Protein AF-A0A382IDK0-F1 (afdb_monomer)

Foldseek 3Di:
DDDPDDDDDDDDDPPPDPPPPPPPDPPPPDPDPPVVQQVAFQPAADDFDFDPFPAWDLWWWWAQLPPSQWTWFQDPVHNFFIKIAGNCCLRVSVHGNNSRQRRTKTWHFPCNPPPPPDDGPLKTWIGRNVQNQKTKDFPDQAAAPPGKGITIARAHDPCNVVDPWRKTFIWHWPDTLSWTWTWRQWMWTQDPVVRDIDTRPRHHSQWTWADDNTGITIDSDPVRTGITHTTGCCSSDVPDQDCCHPPHPNNDDPDQDPPDDDDPDDDDPCRDCVVDCVVVVPPDPVCNVVPDPDPVNVVVD

Mean predicted aligned error: 14.27 Å

Organism: NCBI:txid408172

Nearest PDB structures (foldseek):
  2bjr-assembly2_B  TM=2.443E-01  e=1.887E+00  Ascaris suum
  4pjo-assembly4_s  TM=2.619E-01  e=7.807E+00  Homo sapiens

Structure (mmCIF, N/CA/C/O backbone):
data_AF-A0A382IDK0-F1
#
_entry.id   AF-A0A382IDK0-F1
#
loop_
_atom_site.group_PDB
_atom_site.id
_atom_site.type_symbol
_atom_site.label_atom_id
_atom_site.label_alt_id
_atom_site.label_comp_id
_atom_site.label_asym_id
_atom_site.label_entity_id
_atom_site.label_seq_id
_atom_site.pdbx_PDB_ins_code
_atom_site.Cartn_x
_atom_site.Cartn_y
_atom_site.Cartn_z
_atom_site.occupancy
_atom_site.B_iso_or_equiv
_atom_site.auth_seq_id
_atom_site.auth_comp_id
_atom_site.auth_asym_id
_atom_site.auth_atom_id
_atom_site.pdbx_PDB_model_num
ATOM 1 N N . MET A 1 1 ? 7.265 17.716 -101.015 1.00 49.03 1 MET A N 1
ATOM 2 C CA . MET A 1 1 ? 8.345 16.718 -100.839 1.00 49.03 1 MET A CA 1
ATOM 3 C C . MET A 1 1 ? 9.405 17.364 -99.958 1.00 49.03 1 MET A C 1
ATOM 5 O O . MET A 1 1 ? 9.851 18.436 -100.333 1.00 49.03 1 MET A O 1
ATOM 9 N N . ARG A 1 2 ? 9.757 16.720 -98.832 1.00 44.16 2 ARG A N 1
ATOM 10 C CA . ARG A 1 2 ? 10.745 17.126 -97.804 1.00 44.16 2 ARG A CA 1
ATOM 11 C C . ARG A 1 2 ? 10.410 18.355 -96.947 1.00 44.16 2 ARG A C 1
ATOM 13 O O . ARG A 1 2 ? 10.851 19.437 -97.265 1.00 44.16 2 ARG A O 1
ATOM 20 N N . GLU A 1 3 ? 9.720 18.125 -95.833 1.00 41.22 3 GLU A N 1
ATOM 21 C CA . GLU A 1 3 ? 9.864 18.865 -94.558 1.00 41.22 3 GLU A CA 1
ATOM 22 C C . GLU A 1 3 ? 9.400 17.900 -93.443 1.00 41.22 3 GLU A C 1
ATOM 24 O O . GLU A 1 3 ? 8.395 18.083 -92.764 1.00 41.22 3 GLU A O 1
ATOM 29 N N . LEU A 1 4 ? 10.078 16.753 -93.367 1.00 47.75 4 LEU A N 1
ATOM 30 C CA . LEU A 1 4 ? 9.948 15.755 -92.309 1.00 47.75 4 LEU A CA 1
ATOM 31 C C . LEU A 1 4 ? 11.376 15.537 -91.812 1.00 47.75 4 LEU A C 1
ATOM 33 O O . LEU A 1 4 ? 12.266 15.327 -92.638 1.00 47.75 4 LEU A O 1
ATOM 37 N N . VAL A 1 5 ? 11.562 15.562 -90.491 1.00 49.97 5 VAL A N 1
ATOM 38 C CA . VAL A 1 5 ? 12.835 15.440 -89.752 1.00 49.97 5 VAL A CA 1
ATOM 39 C C . VAL A 1 5 ? 13.568 16.770 -89.523 1.00 49.97 5 VAL A C 1
ATOM 41 O O . VAL A 1 5 ? 14.467 17.125 -90.277 1.00 49.97 5 VAL A O 1
ATOM 44 N N . ARG A 1 6 ? 13.226 17.453 -88.418 1.00 43.38 6 ARG A N 1
ATOM 45 C CA . ARG A 1 6 ? 14.157 18.061 -87.434 1.00 43.38 6 ARG A CA 1
ATOM 46 C C . ARG A 1 6 ? 13.402 18.975 -86.461 1.00 43.38 6 ARG A C 1
ATOM 48 O O . ARG A 1 6 ? 13.363 20.180 -86.646 1.00 43.38 6 ARG A O 1
ATOM 55 N N . LEU A 1 7 ? 12.840 18.392 -85.404 1.00 36.19 7 LEU A N 1
ATOM 56 C CA . LEU A 1 7 ? 12.779 19.054 -84.091 1.00 36.19 7 LEU A CA 1
ATOM 57 C C . LEU A 1 7 ? 12.586 18.022 -82.963 1.00 36.19 7 LEU A C 1
ATOM 59 O O . LEU A 1 7 ? 11.816 18.205 -82.031 1.00 36.19 7 LEU A O 1
ATOM 63 N N . PHE A 1 8 ? 13.293 16.896 -83.073 1.00 45.16 8 PHE A N 1
ATOM 64 C CA . PHE A 1 8 ? 13.778 16.189 -81.891 1.00 45.16 8 PHE A CA 1
ATOM 65 C C . PHE A 1 8 ? 15.046 16.934 -81.457 1.00 45.16 8 PHE A C 1
ATOM 67 O O . PHE A 1 8 ? 15.839 17.283 -82.329 1.00 45.16 8 PHE A O 1
ATOM 74 N N . PHE A 1 9 ? 15.232 17.135 -80.152 1.00 43.62 9 PHE A N 1
ATOM 75 C CA . PHE A 1 9 ? 16.301 17.911 -79.499 1.00 43.62 9 PHE A CA 1
ATOM 76 C C . PHE A 1 9 ? 16.059 19.419 -79.397 1.00 43.62 9 PHE A C 1
ATOM 78 O O . PHE A 1 9 ? 16.594 20.187 -80.185 1.00 43.62 9 PHE A O 1
ATOM 85 N N . LEU A 1 10 ? 15.303 19.829 -78.373 1.00 37.91 10 LEU A N 1
ATOM 86 C CA . LEU A 1 10 ? 15.585 21.010 -77.534 1.00 37.91 10 LEU A CA 1
ATOM 87 C C . LEU A 1 10 ? 14.577 21.062 -76.374 1.00 37.91 10 LEU A C 1
ATOM 89 O O . LEU A 1 10 ? 13.713 21.924 -76.297 1.00 37.91 10 LEU A O 1
ATOM 93 N N . LEU A 1 11 ? 14.674 20.075 -75.486 1.00 39.91 11 LEU A N 1
ATOM 94 C CA . LEU A 1 11 ? 14.181 20.170 -74.111 1.00 39.91 11 LEU A CA 1
ATOM 95 C C . LEU A 1 11 ? 15.024 19.254 -73.205 1.00 39.91 11 LEU A C 1
ATOM 97 O O . LEU A 1 11 ? 14.560 18.215 -72.745 1.00 39.91 11 LEU A O 1
ATOM 101 N N . PRO A 1 12 ? 16.300 19.594 -72.967 1.00 46.47 12 PRO A N 1
ATOM 102 C CA . PRO A 1 12 ? 16.918 19.278 -71.692 1.00 46.47 12 PRO A CA 1
ATOM 103 C C . PRO A 1 12 ? 17.330 20.575 -70.983 1.00 46.47 12 PRO A C 1
ATOM 105 O O . PRO A 1 12 ? 17.642 21.567 -71.633 1.00 46.47 12 PRO A O 1
ATOM 108 N N . ALA A 1 13 ? 17.378 20.531 -69.652 1.00 44.53 13 ALA A N 1
ATOM 109 C CA . ALA A 1 13 ? 17.860 21.590 -68.752 1.00 44.53 13 ALA A CA 1
ATOM 110 C C . ALA A 1 13 ? 16.842 22.617 -68.216 1.00 44.53 13 ALA A C 1
ATOM 112 O O . ALA A 1 13 ? 17.181 23.777 -68.007 1.00 44.53 13 ALA A O 1
ATOM 113 N N . LEU A 1 14 ? 15.633 22.174 -67.858 1.00 37.78 14 LEU A N 1
ATOM 114 C CA . LEU A 1 14 ? 14.927 22.784 -66.719 1.00 37.78 14 LEU A CA 1
ATOM 115 C C . LEU A 1 14 ? 14.207 21.738 -65.854 1.00 37.78 14 LEU A C 1
ATOM 117 O O . LEU A 1 14 ? 13.104 21.953 -65.371 1.00 37.78 14 LEU A O 1
ATOM 121 N N . ALA A 1 15 ? 14.855 20.592 -65.641 1.00 40.78 15 ALA A N 1
ATOM 122 C CA . ALA A 1 15 ? 14.650 19.821 -64.421 1.00 40.78 15 ALA A CA 1
ATOM 123 C C . ALA A 1 15 ? 15.629 20.398 -63.395 1.00 40.78 15 ALA A C 1
ATOM 125 O O . ALA A 1 15 ? 16.729 19.886 -63.196 1.00 40.78 15 ALA A O 1
ATOM 126 N N . ILE A 1 16 ? 15.271 21.562 -62.849 1.00 44.22 16 ILE A N 1
ATOM 127 C CA . ILE A 1 16 ? 15.910 22.074 -61.642 1.00 44.22 16 ILE A CA 1
ATOM 128 C C . ILE A 1 16 ? 15.744 20.974 -60.599 1.00 44.22 16 ILE A C 1
ATOM 130 O O . ILE A 1 16 ? 14.623 20.549 -60.326 1.00 44.22 16 ILE A O 1
ATOM 134 N N . LEU A 1 17 ? 16.882 20.499 -60.092 1.00 41.41 17 LEU A N 1
ATOM 135 C CA . LEU A 1 17 ? 17.011 19.733 -58.863 1.00 41.41 17 LEU A CA 1
ATOM 136 C C . LEU A 1 17 ? 16.059 20.317 -57.811 1.00 41.41 17 LEU A C 1
ATOM 138 O O . LEU A 1 17 ? 16.385 21.293 -57.141 1.00 41.41 17 LEU A O 1
ATOM 142 N N . VAL A 1 18 ? 14.898 19.699 -57.639 1.00 41.66 18 VAL A N 1
ATOM 143 C CA . VAL A 1 18 ? 14.358 19.540 -56.300 1.00 41.66 18 VAL A CA 1
ATOM 144 C C . VAL A 1 18 ? 15.076 18.297 -55.806 1.00 41.66 18 VAL A C 1
ATOM 146 O O . VAL A 1 18 ? 14.795 17.213 -56.323 1.00 41.66 18 VAL A O 1
ATOM 149 N N . PRO A 1 19 ? 16.056 18.397 -54.893 1.00 45.84 19 PRO A N 1
ATOM 150 C CA . PRO A 1 19 ? 16.373 17.224 -54.118 1.00 45.84 19 PRO A CA 1
ATOM 151 C C . PRO A 1 19 ? 15.078 16.917 -53.370 1.00 45.84 19 PRO A C 1
ATOM 153 O O . PRO A 1 19 ? 14.733 17.590 -52.402 1.00 45.84 19 PRO A O 1
ATOM 156 N N . THR A 1 20 ? 14.333 15.912 -53.826 1.00 47.66 20 THR A N 1
ATOM 157 C CA . THR A 1 20 ? 13.566 15.084 -52.904 1.00 47.66 20 THR A CA 1
ATOM 158 C C . THR A 1 20 ? 14.622 14.392 -52.056 1.00 47.66 20 THR A C 1
ATOM 160 O O . THR A 1 20 ? 14.984 13.239 -52.276 1.00 47.66 20 THR A O 1
ATOM 163 N N . ALA A 1 21 ? 15.218 15.158 -51.141 1.00 47.09 21 ALA A N 1
ATOM 164 C CA . ALA A 1 21 ? 15.690 14.592 -49.912 1.00 47.09 21 ALA A CA 1
ATOM 165 C C . ALA A 1 21 ? 14.412 14.045 -49.293 1.00 47.09 21 ALA A C 1
ATOM 167 O O . ALA A 1 21 ? 13.657 14.766 -48.641 1.00 47.09 21 ALA A O 1
ATOM 168 N N . ASP A 1 22 ? 14.134 12.780 -49.594 1.00 43.34 22 ASP A N 1
ATOM 169 C CA . ASP A 1 22 ? 13.538 11.920 -48.606 1.00 43.34 22 ASP A CA 1
ATOM 170 C C . ASP A 1 22 ? 14.405 12.138 -47.366 1.00 43.34 22 ASP A C 1
ATOM 172 O O . ASP A 1 22 ? 15.517 11.617 -47.242 1.00 43.34 22 ASP A O 1
ATOM 176 N N . LEU A 1 23 ? 13.933 13.028 -46.494 1.00 43.78 23 LEU A N 1
ATOM 177 C CA . LEU A 1 23 ? 14.264 13.044 -45.085 1.00 43.78 23 LEU A CA 1
ATOM 178 C C . LEU A 1 23 ? 13.747 11.702 -44.561 1.00 43.78 23 LEU A C 1
ATOM 180 O O . LEU A 1 23 ? 12.713 11.630 -43.905 1.00 43.78 23 LEU A O 1
ATOM 184 N N . PHE A 1 24 ? 14.420 10.614 -44.949 1.00 47.41 24 PHE A N 1
ATOM 185 C CA . PHE A 1 24 ? 14.327 9.344 -44.268 1.00 47.41 24 PHE A CA 1
ATOM 186 C C . PHE A 1 24 ? 14.671 9.678 -42.832 1.00 47.41 24 PHE A C 1
ATOM 188 O O . PHE A 1 24 ? 15.763 10.182 -42.552 1.00 47.41 24 PHE A O 1
ATOM 195 N N . GLY A 1 25 ? 13.646 9.537 -41.992 1.00 51.72 25 GLY A N 1
ATOM 196 C CA . GLY A 1 25 ? 13.665 9.935 -40.606 1.00 51.72 25 GLY A CA 1
ATOM 197 C C . GLY A 1 25 ? 14.977 9.515 -39.980 1.00 51.72 25 GLY A C 1
ATOM 198 O O . GLY A 1 25 ? 15.387 8.360 -40.083 1.00 51.72 25 GLY A O 1
ATOM 199 N N . SER A 1 26 ? 15.641 10.459 -39.318 1.00 46.28 26 SER A N 1
ATOM 200 C CA . SER A 1 26 ? 16.431 10.048 -38.174 1.00 46.28 26 SER A CA 1
ATOM 201 C C . SER A 1 26 ? 15.482 9.207 -37.327 1.00 46.28 26 SER A C 1
ATOM 203 O O . SER A 1 26 ? 14.471 9.745 -36.868 1.00 46.28 26 SER A O 1
ATOM 205 N N . ASP A 1 27 ? 15.746 7.910 -37.182 1.00 49.81 27 ASP A N 1
ATOM 206 C CA . ASP A 1 27 ? 1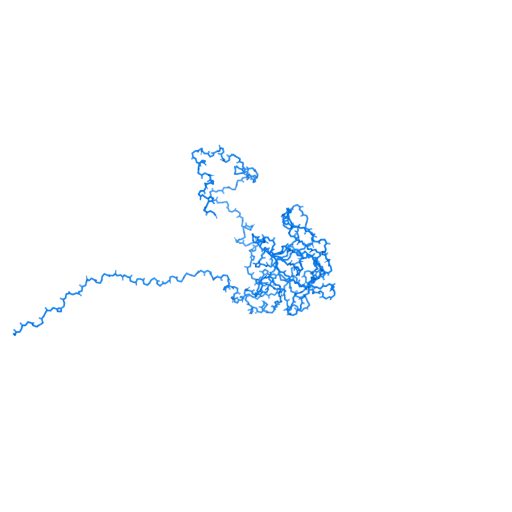5.149 7.153 -36.092 1.00 49.81 27 ASP A CA 1
ATOM 207 C C . ASP A 1 27 ? 15.557 7.911 -34.832 1.00 49.81 27 ASP A C 1
ATOM 209 O O . ASP A 1 27 ? 16.712 7.883 -34.400 1.00 49.81 27 ASP A O 1
ATOM 213 N N . VAL A 1 28 ? 14.639 8.729 -34.323 1.00 54.56 28 VAL A N 1
ATOM 214 C CA . VAL A 1 28 ? 14.824 9.406 -33.055 1.00 54.56 28 VAL A CA 1
ATOM 215 C C . VAL A 1 28 ? 14.679 8.288 -32.041 1.00 54.56 28 VAL A C 1
ATOM 217 O O . VAL A 1 28 ? 13.566 7.904 -31.687 1.00 54.56 28 VAL A O 1
ATOM 220 N N . TYR A 1 29 ? 15.810 7.717 -31.631 1.00 59.62 29 TYR A N 1
ATOM 221 C CA . TYR A 1 29 ? 15.892 6.780 -30.517 1.00 59.62 29 TYR A CA 1
ATOM 222 C C . TYR A 1 29 ? 15.611 7.550 -29.221 1.00 59.62 29 TYR A C 1
ATOM 224 O O . TYR A 1 29 ? 16.513 7.869 -28.451 1.00 59.62 29 TYR A O 1
ATOM 232 N N . GLY A 1 30 ? 14.349 7.930 -29.032 1.00 66.62 30 GLY A N 1
ATOM 233 C CA . GLY A 1 30 ? 13.831 8.405 -27.762 1.00 66.62 30 GLY A CA 1
ATOM 234 C C . GLY A 1 30 ? 13.523 7.220 -26.844 1.00 66.62 30 GLY A C 1
ATOM 235 O O . GLY A 1 30 ? 13.327 6.100 -27.329 1.00 66.62 30 GLY A O 1
ATOM 236 N N . PRO A 1 31 ? 13.466 7.440 -25.522 1.00 76.06 31 PRO A N 1
ATOM 237 C CA . PRO A 1 31 ? 12.946 6.430 -24.614 1.00 76.06 31 PRO A CA 1
ATOM 238 C C . PRO A 1 31 ? 11.535 6.024 -25.055 1.00 76.06 31 PRO A C 1
ATOM 240 O O . PRO A 1 31 ? 10.750 6.858 -25.517 1.00 76.06 31 PRO A O 1
ATOM 243 N N . ARG A 1 32 ? 11.213 4.732 -24.933 1.00 83.88 32 ARG A N 1
ATOM 244 C CA . ARG A 1 32 ? 9.857 4.245 -25.209 1.00 83.88 32 ARG A CA 1
ATOM 245 C C . ARG A 1 32 ? 8.856 5.010 -24.327 1.00 83.88 32 ARG A C 1
ATOM 247 O O . ARG A 1 32 ? 9.183 5.314 -23.179 1.00 83.88 32 ARG A O 1
ATOM 254 N N . PRO A 1 33 ? 7.639 5.305 -24.812 1.00 88.75 33 PRO A N 1
ATOM 255 C CA . PRO A 1 33 ? 6.570 5.807 -23.958 1.00 88.75 33 PRO A CA 1
ATOM 256 C C . PRO A 1 33 ? 6.385 4.920 -22.722 1.00 88.75 33 PRO A C 1
ATOM 258 O O . PRO A 1 33 ? 6.470 3.698 -22.831 1.00 88.75 33 PRO A O 1
ATOM 261 N N . PHE A 1 34 ? 6.080 5.520 -21.568 1.00 87.44 34 PHE A N 1
ATOM 262 C CA . PHE A 1 34 ? 6.003 4.794 -20.296 1.00 87.44 34 PHE A CA 1
ATOM 263 C C . PHE A 1 34 ? 5.082 3.567 -20.357 1.00 87.44 34 PHE A C 1
ATOM 265 O O . PHE A 1 34 ? 5.476 2.495 -19.920 1.00 87.44 34 PHE A O 1
ATOM 272 N N . TYR A 1 35 ? 3.915 3.668 -21.001 1.00 87.94 35 TYR A N 1
ATOM 273 C CA . TYR A 1 35 ? 3.009 2.522 -21.156 1.00 87.94 35 TYR A CA 1
ATOM 274 C C . TYR A 1 35 ? 3.646 1.338 -21.912 1.00 87.94 35 TYR A C 1
ATOM 276 O O . TYR A 1 35 ? 3.409 0.194 -21.546 1.00 87.94 35 TYR A O 1
ATOM 284 N N . GLN A 1 36 ? 4.509 1.593 -22.905 1.00 90.56 36 GLN A N 1
ATOM 285 C CA . GLN A 1 36 ? 5.250 0.541 -23.618 1.00 90.56 36 GLN A CA 1
ATOM 286 C C . GLN A 1 36 ? 6.390 -0.032 -22.768 1.00 90.56 36 GLN A C 1
ATOM 288 O O . GLN A 1 36 ? 6.767 -1.193 -22.925 1.00 90.56 36 GLN A O 1
ATOM 293 N N . ILE A 1 37 ? 6.963 0.777 -21.870 1.00 89.75 37 ILE A N 1
ATOM 294 C CA . ILE A 1 37 ? 7.933 0.293 -20.879 1.00 89.75 37 ILE A CA 1
ATOM 295 C C . ILE A 1 37 ? 7.237 -0.680 -19.922 1.00 89.75 37 ILE A C 1
ATOM 297 O O . ILE A 1 37 ? 7.768 -1.757 -19.681 1.00 89.75 37 ILE A O 1
ATOM 301 N N . LEU A 1 38 ? 6.022 -0.365 -19.458 1.00 91.31 38 LEU A N 1
ATOM 302 C CA . LEU A 1 38 ? 5.241 -1.253 -18.586 1.00 91.31 38 LEU A CA 1
ATOM 303 C C . LEU A 1 38 ? 4.901 -2.607 -19.230 1.00 91.31 38 LEU A C 1
ATOM 305 O O . LEU A 1 38 ? 4.700 -3.588 -18.516 1.00 91.31 38 LEU A O 1
ATOM 309 N N . GLU A 1 39 ? 4.827 -2.667 -20.556 1.00 92.69 39 GLU A N 1
ATOM 310 C CA . GLU A 1 39 ? 4.602 -3.900 -21.323 1.00 92.69 39 GLU A CA 1
ATOM 311 C C . GLU A 1 39 ? 5.896 -4.667 -21.628 1.00 92.69 39 GLU A C 1
ATOM 313 O O . GLU A 1 39 ? 5.835 -5.785 -22.128 1.00 92.69 39 GLU A O 1
ATOM 318 N N . SER A 1 40 ? 7.065 -4.086 -21.348 1.00 91.75 40 SER A N 1
ATOM 319 C CA . SER A 1 40 ? 8.349 -4.741 -21.597 1.00 91.75 40 SER A CA 1
ATOM 320 C C . SER A 1 40 ? 8.647 -5.786 -20.517 1.00 91.75 40 SER A C 1
ATOM 322 O O . SER A 1 40 ? 8.336 -5.576 -19.341 1.00 91.75 40 SER A O 1
ATOM 324 N N . ASP A 1 41 ? 9.263 -6.893 -20.924 1.00 92.94 41 ASP A N 1
ATOM 325 C CA . ASP A 1 41 ? 9.662 -7.984 -20.031 1.00 92.94 41 ASP A CA 1
ATOM 326 C C . ASP A 1 41 ? 10.639 -7.494 -18.953 1.00 92.94 41 ASP A C 1
ATOM 328 O O . ASP A 1 41 ? 11.507 -6.655 -19.223 1.00 92.94 41 ASP A O 1
ATOM 332 N N . LEU A 1 42 ? 10.514 -8.038 -17.740 1.00 90.38 42 LEU A N 1
ATOM 333 C CA . LEU A 1 42 ? 11.522 -7.859 -16.700 1.00 90.38 42 LEU A CA 1
ATOM 334 C C . LEU A 1 42 ? 12.831 -8.517 -17.133 1.00 90.38 42 LEU A C 1
ATOM 336 O O . LEU A 1 42 ? 12.855 -9.656 -17.596 1.00 90.38 42 LEU A O 1
ATOM 340 N N . THR A 1 43 ? 13.931 -7.794 -16.961 1.00 82.06 43 THR A N 1
ATOM 341 C CA . THR A 1 43 ? 15.270 -8.294 -17.293 1.00 82.06 43 THR A CA 1
ATOM 342 C C . THR A 1 43 ? 15.990 -8.896 -16.095 1.00 82.06 43 THR A C 1
ATOM 344 O O . THR A 1 43 ? 16.901 -9.700 -16.280 1.00 82.06 43 THR A O 1
ATOM 347 N N . GLU A 1 44 ? 15.578 -8.519 -14.886 1.00 79.81 44 GLU A N 1
ATOM 348 C CA . GLU A 1 44 ? 16.193 -8.939 -13.632 1.00 79.81 44 GLU A CA 1
ATOM 349 C C . GLU A 1 44 ? 15.400 -10.059 -12.958 1.00 79.81 44 GLU A C 1
ATOM 351 O O . GLU A 1 44 ? 14.178 -10.173 -13.088 1.00 79.81 44 GLU A O 1
ATOM 356 N N . ILE A 1 45 ? 16.129 -10.894 -12.219 1.00 81.19 45 ILE A N 1
ATOM 357 C CA . ILE A 1 45 ? 15.563 -11.938 -11.370 1.00 81.19 45 ILE A CA 1
ATOM 358 C C . ILE A 1 45 ? 15.568 -11.416 -9.941 1.00 81.19 45 ILE A C 1
ATOM 360 O O . ILE A 1 45 ? 16.626 -11.165 -9.368 1.00 81.19 45 ILE A O 1
ATOM 364 N N . TRP A 1 46 ? 14.385 -11.318 -9.34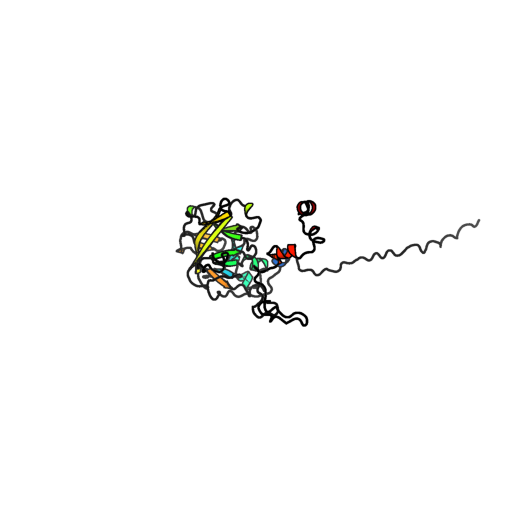9 1.00 90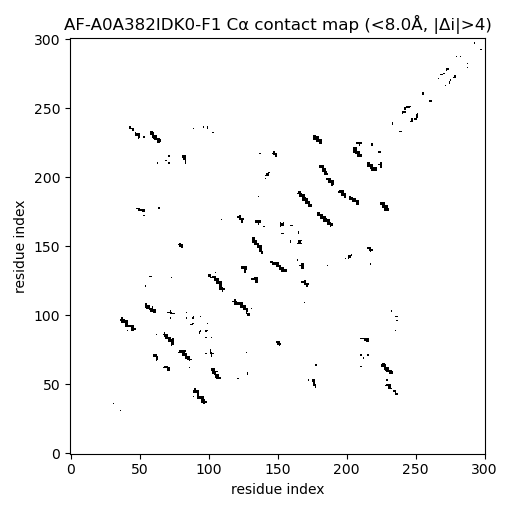.50 46 TRP A N 1
ATOM 365 C CA . TRP A 1 46 ? 14.216 -10.873 -7.974 1.00 90.50 46 TRP A CA 1
ATOM 366 C C . TRP A 1 46 ? 13.962 -12.052 -7.030 1.00 90.50 46 TRP A C 1
ATOM 368 O O . TRP A 1 46 ? 13.299 -13.025 -7.386 1.00 90.50 46 TRP A O 1
ATOM 378 N N . SER A 1 47 ? 14.468 -11.969 -5.801 1.00 91.00 47 SER A N 1
ATOM 379 C CA . SER A 1 47 ? 14.146 -12.918 -4.733 1.00 91.00 47 SER A CA 1
ATOM 380 C C . SER A 1 47 ? 13.546 -12.150 -3.559 1.00 91.00 47 SER A C 1
ATOM 382 O O . SER A 1 47 ? 14.238 -11.292 -3.010 1.00 91.00 47 SER A O 1
ATOM 384 N N . PRO A 1 48 ? 12.316 -12.464 -3.113 1.00 92.62 48 PRO A N 1
ATOM 385 C CA . PRO A 1 48 ? 11.698 -11.763 -2.002 1.00 92.62 48 PRO A CA 1
ATOM 386 C C . PRO A 1 48 ? 12.533 -11.951 -0.736 1.00 92.62 48 PRO A C 1
ATOM 388 O O . PRO A 1 48 ? 12.771 -13.077 -0.293 1.00 92.62 48 PRO A O 1
ATOM 391 N N . ALA A 1 49 ? 12.961 -10.842 -0.144 1.00 94.94 49 ALA A N 1
ATOM 392 C CA . ALA A 1 49 ? 13.626 -10.812 1.149 1.00 94.94 49 ALA A CA 1
ATOM 393 C C . ALA A 1 49 ? 12.942 -9.765 2.034 1.00 94.94 49 ALA A C 1
ATOM 395 O O . ALA A 1 49 ? 12.644 -8.672 1.550 1.00 94.94 49 ALA A O 1
ATOM 396 N N . PRO A 1 50 ? 12.666 -10.060 3.315 1.00 96.75 50 PRO A N 1
ATOM 397 C CA . PRO A 1 50 ? 12.017 -9.099 4.191 1.00 96.75 50 PRO A CA 1
ATOM 398 C C . PRO A 1 50 ? 12.930 -7.900 4.452 1.00 96.75 50 PRO A C 1
ATOM 400 O O . PRO A 1 50 ? 14.136 -8.058 4.662 1.00 96.75 50 PRO A O 1
ATOM 403 N N . VAL A 1 51 ? 12.343 -6.708 4.535 1.00 95.69 51 VAL A N 1
ATOM 404 C CA . VAL A 1 51 ? 13.062 -5.524 5.021 1.00 95.69 51 VAL A CA 1
ATOM 405 C C . VAL A 1 51 ? 13.550 -5.735 6.461 1.00 95.69 51 VAL A C 1
ATOM 407 O O . VAL A 1 51 ? 12.979 -6.502 7.235 1.00 95.69 51 VAL A O 1
ATOM 410 N N . SER A 1 52 ? 14.593 -5.010 6.866 1.00 93.00 52 SER A N 1
ATOM 411 C CA . SER A 1 52 ? 15.208 -5.175 8.195 1.00 93.00 52 SER A CA 1
ATOM 412 C C . SER A 1 52 ? 14.285 -4.833 9.371 1.00 93.00 52 SER A C 1
ATOM 414 O O . SER A 1 52 ? 14.429 -5.389 10.459 1.00 93.00 52 SER A O 1
ATOM 416 N N . ALA A 1 53 ? 13.350 -3.907 9.159 1.00 93.19 53 ALA A N 1
ATOM 417 C CA . ALA A 1 53 ? 12.377 -3.456 10.145 1.00 93.19 53 ALA A CA 1
ATOM 418 C C . ALA A 1 53 ? 11.157 -2.829 9.458 1.00 93.19 53 ALA A C 1
ATOM 420 O O . ALA A 1 53 ? 11.278 -2.275 8.357 1.00 93.19 53 ALA A O 1
ATOM 421 N N . ILE A 1 54 ? 10.013 -2.883 10.144 1.00 93.56 54 ILE A N 1
ATOM 422 C CA . ILE A 1 54 ? 8.793 -2.156 9.782 1.00 93.56 54 ILE A CA 1
ATOM 423 C C . ILE A 1 54 ? 9.016 -0.681 10.128 1.00 93.56 54 ILE A C 1
ATOM 425 O O . ILE A 1 54 ? 9.166 -0.336 11.298 1.00 93.56 54 ILE A O 1
ATOM 429 N N . GLN A 1 55 ? 9.102 0.156 9.101 1.00 92.31 55 GLN A N 1
ATOM 430 C CA . GLN A 1 55 ? 9.335 1.598 9.183 1.00 92.31 55 GLN A CA 1
ATOM 431 C C . GLN A 1 55 ? 8.943 2.233 7.842 1.00 92.31 55 GLN A C 1
ATOM 433 O O . GLN A 1 55 ? 8.453 1.532 6.957 1.00 92.31 55 GLN A O 1
ATOM 438 N N . ASN A 1 56 ? 9.220 3.525 7.667 1.00 91.62 56 ASN A N 1
ATOM 439 C CA . ASN A 1 56 ? 9.044 4.208 6.387 1.00 91.62 56 ASN A CA 1
ATOM 440 C C . ASN A 1 56 ? 9.833 3.519 5.264 1.00 91.62 56 ASN A C 1
ATOM 442 O O . ASN A 1 56 ? 11.037 3.272 5.406 1.00 91.62 56 ASN A O 1
ATOM 446 N N . ARG A 1 57 ? 9.158 3.210 4.153 1.00 92.62 57 ARG A N 1
ATOM 447 C CA . ARG A 1 57 ? 9.724 2.555 2.967 1.00 92.62 57 ARG A CA 1
ATOM 448 C C . ARG A 1 57 ? 9.110 3.120 1.692 1.00 92.62 57 ARG A C 1
ATOM 450 O O . ARG A 1 57 ? 7.897 3.276 1.609 1.00 92.62 57 ARG A O 1
ATOM 457 N N . GLU A 1 58 ? 9.947 3.352 0.689 1.00 89.19 58 GLU A N 1
ATOM 458 C CA . GLU A 1 58 ? 9.521 3.834 -0.632 1.00 89.19 58 GLU A CA 1
ATOM 459 C C . GLU A 1 58 ? 9.199 2.692 -1.607 1.00 89.19 58 GLU A C 1
ATOM 461 O O . GLU A 1 58 ? 8.364 2.852 -2.494 1.00 89.19 58 GLU A O 1
ATOM 466 N N . HIS A 1 59 ? 9.840 1.534 -1.439 1.00 92.56 59 HIS A N 1
ATOM 467 C CA . HIS A 1 59 ? 9.727 0.410 -2.364 1.00 92.56 59 HIS A CA 1
ATOM 468 C C . HIS A 1 59 ? 9.591 -0.898 -1.582 1.00 92.56 59 HIS A C 1
ATOM 470 O O . HIS A 1 59 ? 10.586 -1.486 -1.153 1.00 92.56 59 HIS A O 1
ATOM 476 N N . VAL A 1 60 ? 8.353 -1.345 -1.362 1.00 95.75 60 VAL A N 1
ATOM 477 C CA . VAL A 1 60 ? 8.068 -2.653 -0.754 1.00 95.75 60 VAL A CA 1
ATOM 478 C C . VAL A 1 60 ? 6.947 -3.387 -1.473 1.00 95.75 60 VAL A C 1
ATOM 480 O O . VAL A 1 60 ? 6.012 -2.771 -1.981 1.00 95.75 60 VAL A O 1
ATOM 483 N N . LEU A 1 61 ? 7.023 -4.716 -1.464 1.00 97.31 61 LEU A N 1
ATOM 484 C CA . LEU A 1 61 ? 5.919 -5.602 -1.826 1.00 97.31 61 LEU A CA 1
ATOM 485 C C . LEU A 1 61 ? 5.302 -6.175 -0.548 1.00 97.31 61 LEU A C 1
ATOM 487 O O . LEU A 1 61 ? 6.019 -6.568 0.372 1.00 97.31 61 LEU A O 1
ATOM 491 N N . LEU A 1 62 ? 3.973 -6.267 -0.504 1.00 98.19 62 LEU A N 1
ATOM 492 C CA . LEU A 1 62 ? 3.259 -7.007 0.535 1.00 98.19 62 LEU A CA 1
ATOM 493 C C . LEU A 1 62 ? 2.965 -8.413 0.005 1.00 98.19 62 LEU A C 1
ATOM 495 O O . LEU A 1 62 ? 1.990 -8.617 -0.716 1.00 98.19 62 LEU A O 1
ATOM 499 N N . VAL A 1 63 ? 3.839 -9.362 0.330 1.00 98.19 63 VAL A N 1
ATOM 500 C CA . VAL A 1 63 ? 3.785 -10.764 -0.119 1.00 98.19 63 VAL A CA 1
ATOM 501 C C . VAL A 1 63 ? 3.100 -11.613 0.947 1.00 98.19 63 VAL A C 1
ATOM 503 O O . VAL A 1 63 ? 3.315 -11.367 2.128 1.00 98.19 63 VAL A O 1
ATOM 506 N N . ASP A 1 64 ? 2.300 -12.617 0.594 1.00 97.19 64 ASP A N 1
ATOM 507 C CA . ASP A 1 64 ? 1.764 -13.542 1.594 1.00 97.19 64 ASP A CA 1
ATOM 508 C C . ASP A 1 64 ? 2.910 -14.324 2.269 1.00 97.19 64 ASP A C 1
ATOM 510 O O . ASP A 1 64 ? 3.729 -14.969 1.617 1.00 97.19 64 ASP A O 1
ATOM 514 N N . ALA A 1 65 ? 3.013 -14.237 3.593 1.00 97.44 65 ALA A N 1
ATOM 515 C CA . ALA A 1 65 ? 4.143 -14.802 4.329 1.00 97.44 65 ALA A CA 1
ATOM 516 C C . ALA A 1 65 ? 4.088 -16.335 4.436 1.00 97.44 65 ALA A C 1
ATOM 518 O O . ALA A 1 65 ? 5.104 -16.964 4.727 1.00 97.44 65 ALA A O 1
ATOM 519 N N . GLU A 1 66 ? 2.909 -16.936 4.251 1.00 94.75 66 GLU A N 1
ATOM 520 C CA . GLU A 1 66 ? 2.704 -18.375 4.430 1.00 94.75 66 GLU A CA 1
ATOM 521 C C . GLU A 1 66 ? 3.177 -19.181 3.216 1.00 94.75 66 GLU A C 1
ATOM 523 O O . GLU A 1 66 ? 3.910 -20.159 3.370 1.00 94.75 66 GLU A O 1
ATOM 528 N N . THR A 1 67 ? 2.766 -18.777 2.014 1.00 94.81 67 THR A N 1
ATOM 529 C CA . THR A 1 67 ? 3.036 -19.499 0.765 1.00 94.81 67 THR A CA 1
ATOM 530 C C . THR A 1 67 ? 4.019 -18.775 -0.144 1.00 94.81 67 THR A C 1
ATOM 532 O O . THR A 1 67 ? 4.596 -19.420 -1.020 1.00 94.81 67 THR A O 1
ATOM 535 N N . MET A 1 68 ? 4.220 -17.466 0.050 1.00 95.50 68 MET A N 1
ATOM 536 C CA . MET A 1 68 ? 5.049 -16.604 -0.803 1.00 95.50 68 MET A CA 1
ATOM 537 C C . MET A 1 68 ? 4.685 -16.691 -2.292 1.00 95.50 68 MET A C 1
ATOM 539 O O . MET A 1 68 ? 5.535 -16.506 -3.162 1.00 95.50 68 MET A O 1
ATOM 543 N N . SER A 1 69 ? 3.429 -17.025 -2.587 1.00 95.44 69 SER A N 1
ATOM 544 C CA . SER A 1 69 ? 2.929 -17.242 -3.945 1.00 95.44 69 SER A CA 1
ATOM 545 C C . SER A 1 69 ? 2.229 -16.003 -4.490 1.00 95.44 69 SER A C 1
ATOM 547 O O . SER A 1 69 ? 2.197 -15.800 -5.702 1.00 95.44 69 SER A O 1
ATOM 549 N N . TYR A 1 70 ? 1.703 -15.157 -3.606 1.00 97.44 70 TYR A N 1
ATOM 550 C CA . TYR A 1 70 ? 0.876 -14.017 -3.958 1.00 97.44 70 TYR A CA 1
ATOM 551 C C . TYR A 1 70 ? 1.372 -12.729 -3.304 1.00 97.44 70 TYR A C 1
ATOM 553 O O . TYR A 1 70 ? 1.923 -12.734 -2.203 1.00 97.44 70 TYR A O 1
ATOM 561 N N . CYS A 1 71 ? 1.147 -11.601 -3.966 1.00 97.44 71 CYS A N 1
ATOM 562 C CA . CYS A 1 71 ? 1.400 -10.276 -3.413 1.00 97.44 71 CYS A CA 1
ATOM 563 C C . CYS A 1 71 ? 0.252 -9.315 -3.718 1.00 97.44 71 CYS A C 1
ATOM 565 O O . CYS A 1 71 ? -0.511 -9.522 -4.661 1.00 97.44 71 CYS A O 1
ATOM 567 N N . LEU A 1 72 ? 0.146 -8.234 -2.946 1.00 97.38 72 LEU A N 1
ATOM 568 C CA . LEU A 1 72 ? -0.749 -7.137 -3.307 1.00 97.38 72 LEU A CA 1
ATOM 569 C C . LEU A 1 72 ? -0.294 -6.498 -4.621 1.00 97.38 72 LEU A C 1
ATOM 571 O O . LEU A 1 72 ? 0.903 -6.367 -4.884 1.00 97.38 72 LEU A O 1
ATOM 575 N N . THR A 1 73 ? -1.256 -6.078 -5.433 1.00 96.69 73 THR A N 1
ATOM 576 C CA . THR A 1 73 ? -0.997 -5.320 -6.656 1.00 96.69 73 THR A CA 1
ATOM 577 C C . THR A 1 73 ? -2.142 -4.354 -6.932 1.00 96.69 73 THR A C 1
ATOM 579 O O . THR A 1 73 ? -3.269 -4.590 -6.502 1.00 96.69 73 THR A O 1
ATOM 582 N N . VAL A 1 74 ? -1.878 -3.258 -7.633 1.00 96.38 74 VAL A N 1
ATOM 583 C CA . VAL A 1 74 ? -2.936 -2.420 -8.212 1.00 96.38 74 VAL A CA 1
ATOM 584 C C . VAL A 1 74 ? -3.531 -3.143 -9.413 1.00 96.38 74 VAL A C 1
ATOM 586 O O . VAL A 1 74 ? -2.783 -3.632 -10.268 1.00 96.38 74 VAL A O 1
ATOM 589 N N . ASP A 1 75 ? -4.859 -3.200 -9.503 1.00 92.44 75 ASP A N 1
ATOM 590 C CA . ASP A 1 75 ? -5.516 -3.852 -10.630 1.00 92.44 75 ASP A CA 1
ATOM 591 C C . ASP A 1 75 ? -5.152 -3.126 -11.947 1.00 92.44 75 ASP A C 1
ATOM 593 O O . ASP A 1 75 ? -5.303 -1.907 -12.067 1.00 92.44 75 ASP A O 1
ATOM 597 N N . PRO A 1 76 ? -4.625 -3.837 -12.960 1.00 88.81 76 PRO A N 1
ATOM 598 C CA . PRO A 1 76 ? -4.206 -3.215 -14.213 1.00 88.81 76 PRO A CA 1
ATOM 599 C C . PRO A 1 76 ? -5.373 -2.652 -15.036 1.00 88.81 76 PRO A C 1
ATOM 601 O O . PRO A 1 76 ? -5.133 -1.826 -15.918 1.00 88.81 76 PRO A O 1
ATOM 604 N N . SER A 1 77 ? -6.599 -3.117 -14.787 1.00 91.19 77 SER A N 1
ATOM 605 C CA . SER A 1 77 ? -7.827 -2.658 -15.435 1.00 91.19 77 SER A CA 1
ATOM 606 C C . SER A 1 77 ? -8.541 -1.549 -14.662 1.00 91.19 77 SER A C 1
ATOM 608 O O . SER A 1 77 ? -9.266 -0.770 -15.282 1.00 91.19 77 SER A O 1
ATOM 610 N N . ASP A 1 78 ? -8.296 -1.440 -13.354 1.00 91.56 78 ASP A N 1
ATOM 611 C CA . ASP A 1 78 ? -8.861 -0.407 -12.490 1.00 91.56 78 ASP A CA 1
ATOM 612 C C . ASP A 1 78 ? -7.843 0.081 -11.434 1.00 91.56 78 ASP A C 1
ATOM 614 O O . ASP A 1 78 ? -7.659 -0.564 -10.401 1.00 91.56 78 ASP A O 1
ATOM 618 N N . PRO A 1 79 ? -7.205 1.251 -11.632 1.00 90.06 79 PRO A N 1
ATOM 619 C CA . PRO A 1 79 ? -6.219 1.778 -10.691 1.00 90.06 79 PRO A CA 1
ATOM 620 C C . PRO A 1 79 ? -6.814 2.191 -9.334 1.00 90.06 79 PRO A C 1
ATOM 622 O O . PRO A 1 79 ? -6.057 2.465 -8.403 1.00 90.06 79 PRO A O 1
ATOM 625 N N . SER A 1 80 ? -8.144 2.235 -9.206 1.00 91.75 80 SER A N 1
ATOM 626 C CA . SER A 1 80 ? -8.841 2.472 -7.939 1.00 91.75 80 SER A CA 1
ATOM 627 C C . SER A 1 80 ? -9.061 1.192 -7.122 1.00 91.75 80 SER A C 1
ATOM 629 O O . SER A 1 80 ? -9.612 1.264 -6.022 1.00 91.75 80 SER A O 1
ATOM 631 N N . SER A 1 81 ? -8.612 0.036 -7.613 1.00 92.81 81 SER A N 1
ATOM 632 C CA . SER A 1 81 ? -8.822 -1.267 -6.982 1.00 92.81 81 SER A CA 1
ATOM 633 C C . SER A 1 81 ? -7.505 -1.988 -6.684 1.00 92.81 81 SER A C 1
ATOM 635 O O . SER A 1 81 ? -6.530 -1.906 -7.435 1.00 92.81 81 SER A O 1
ATOM 637 N N . LEU A 1 82 ? -7.481 -2.732 -5.574 1.00 94.19 82 LEU A N 1
ATOM 638 C CA . LEU A 1 82 ? -6.417 -3.696 -5.285 1.00 94.19 82 LEU A CA 1
ATOM 639 C C . LEU A 1 82 ? -6.779 -5.075 -5.828 1.00 94.19 82 LEU A C 1
ATOM 641 O O . LEU A 1 82 ? -7.916 -5.529 -5.716 1.00 94.19 82 LEU A O 1
ATOM 645 N N . GLY A 1 83 ? -5.770 -5.765 -6.338 1.00 94.75 83 GLY A N 1
ATOM 646 C CA . GLY A 1 83 ? -5.833 -7.146 -6.776 1.00 94.75 83 GLY A CA 1
ATOM 647 C C . GLY A 1 83 ? -4.713 -7.989 -6.177 1.00 94.75 83 GLY A C 1
ATOM 648 O O . GLY A 1 83 ? -3.968 -7.566 -5.286 1.00 94.75 83 GLY A O 1
ATOM 649 N N . VAL A 1 84 ? -4.597 -9.201 -6.713 1.00 96.81 84 VAL A N 1
ATOM 650 C CA . VAL A 1 84 ? -3.619 -10.208 -6.297 1.00 96.81 84 VAL A CA 1
ATOM 651 C C . VAL A 1 84 ? -2.661 -10.475 -7.454 1.00 96.81 84 VAL A C 1
ATOM 653 O O . VAL A 1 84 ? -3.082 -10.845 -8.549 1.00 96.81 84 VAL A O 1
ATOM 656 N N . GLY A 1 85 ? -1.370 -10.251 -7.221 1.00 95.94 85 GLY A N 1
ATOM 657 C CA . GLY A 1 85 ? -0.288 -10.561 -8.150 1.00 95.94 85 GLY A CA 1
ATOM 658 C C . GLY A 1 85 ? 0.342 -11.918 -7.845 1.00 95.94 85 GLY A C 1
ATOM 659 O O . GLY A 1 85 ? 0.411 -12.326 -6.689 1.00 95.94 85 GLY A O 1
ATOM 660 N N . ASP A 1 86 ? 0.821 -12.606 -8.881 1.00 94.94 86 ASP A N 1
ATOM 661 C CA . ASP A 1 86 ? 1.598 -13.842 -8.750 1.00 94.94 86 ASP A CA 1
ATOM 662 C C . ASP A 1 86 ? 3.081 -13.500 -8.536 1.00 94.94 86 ASP A C 1
ATOM 664 O O . ASP A 1 86 ? 3.718 -12.862 -9.377 1.00 94.94 86 ASP A O 1
ATOM 668 N N . VAL A 1 87 ? 3.654 -13.925 -7.412 1.00 95.50 87 VAL A N 1
ATOM 669 C CA . VAL A 1 87 ? 5.064 -13.661 -7.086 1.00 95.50 87 VAL A CA 1
ATOM 670 C C . VAL A 1 87 ? 5.996 -14.364 -8.073 1.00 95.50 87 VAL A C 1
ATOM 672 O O . VAL A 1 87 ? 7.057 -13.831 -8.405 1.00 95.50 87 VAL A O 1
ATOM 675 N N . SER A 1 88 ? 5.597 -15.522 -8.606 1.00 93.94 88 SER A N 1
ATOM 676 C CA . SER A 1 88 ? 6.434 -16.316 -9.506 1.00 93.94 88 SER A CA 1
ATOM 677 C C . SER A 1 88 ? 6.751 -15.597 -10.817 1.00 93.94 88 SER A C 1
ATOM 679 O O . SER A 1 88 ? 7.826 -15.815 -11.383 1.00 93.94 88 SER A O 1
ATOM 681 N N . VAL A 1 89 ? 5.881 -14.685 -11.274 1.00 92.06 89 VAL A N 1
ATOM 682 C CA . VAL A 1 89 ? 6.161 -13.891 -12.479 1.00 92.06 89 VAL A CA 1
ATOM 683 C C . VAL A 1 89 ? 7.276 -12.871 -12.241 1.00 92.06 89 VAL A C 1
ATOM 685 O O . VAL A 1 89 ? 8.062 -12.602 -13.150 1.00 92.06 89 VAL A O 1
ATOM 688 N N . LEU A 1 90 ? 7.398 -12.366 -11.008 1.00 93.19 90 LEU A N 1
ATOM 689 C CA . LEU A 1 90 ? 8.434 -11.418 -10.596 1.00 93.19 90 LEU A CA 1
ATOM 690 C C . LEU A 1 90 ? 9.756 -12.137 -10.321 1.00 93.19 90 LEU A C 1
ATOM 692 O O . LEU A 1 90 ? 10.810 -11.700 -10.771 1.00 93.19 90 LEU A O 1
ATOM 696 N N . THR A 1 91 ? 9.709 -13.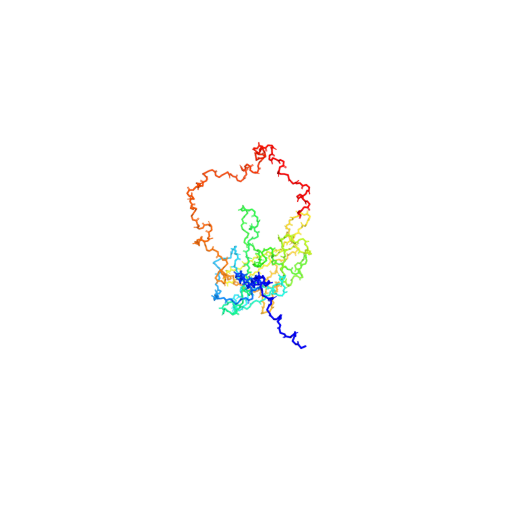280 -9.633 1.00 90.25 91 THR A N 1
ATOM 697 C CA . THR A 1 91 ? 10.923 -14.038 -9.298 1.00 90.25 91 THR A CA 1
ATOM 698 C C . THR A 1 91 ? 11.462 -14.858 -10.458 1.00 90.25 91 THR A C 1
ATOM 700 O O . THR A 1 91 ? 12.638 -15.191 -10.498 1.00 90.25 91 THR A O 1
ATOM 703 N N . GLY A 1 92 ? 10.603 -15.247 -11.398 1.00 81.62 92 GLY A N 1
ATOM 704 C CA . GLY A 1 92 ? 10.997 -16.001 -12.583 1.00 81.62 92 GLY A CA 1
ATOM 705 C C . GLY A 1 92 ? 11.498 -15.127 -13.732 1.00 81.62 92 GLY A C 1
ATOM 706 O O . GLY A 1 92 ? 11.922 -15.686 -14.741 1.00 81.62 92 GLY A O 1
ATOM 707 N N . GLY A 1 93 ? 11.404 -13.795 -13.619 1.00 78.88 93 GLY A N 1
ATOM 708 C CA . GLY A 1 93 ? 11.685 -12.872 -14.725 1.00 78.88 93 GLY A CA 1
ATOM 709 C C . GLY A 1 93 ? 10.765 -13.097 -15.931 1.00 78.88 93 GLY A C 1
ATOM 710 O O . GLY A 1 93 ? 11.189 -12.949 -17.071 1.00 78.88 93 GLY A O 1
ATOM 711 N N . THR A 1 94 ? 9.527 -13.548 -15.694 1.00 88.69 94 THR A N 1
ATOM 712 C CA . THR A 1 94 ? 8.541 -13.834 -16.760 1.00 88.69 94 THR A CA 1
ATOM 713 C C . THR A 1 94 ? 7.415 -12.803 -16.825 1.00 88.69 94 THR A C 1
ATOM 715 O O . THR A 1 94 ? 6.630 -12.816 -17.770 1.00 88.69 94 THR A O 1
ATOM 718 N N . GLY A 1 95 ? 7.324 -11.926 -15.823 1.00 92.25 95 GLY A N 1
ATOM 719 C CA . GLY A 1 95 ? 6.432 -10.774 -15.808 1.00 92.25 95 GLY A CA 1
ATOM 720 C C . GLY A 1 95 ? 7.017 -9.565 -16.537 1.00 92.25 95 GLY A C 1
ATOM 721 O O . GLY A 1 95 ? 8.148 -9.577 -17.023 1.00 92.25 95 GLY A O 1
ATOM 722 N N . THR A 1 96 ? 6.237 -8.491 -16.577 1.00 94.25 96 THR A N 1
ATOM 723 C CA . THR A 1 96 ? 6.626 -7.211 -17.171 1.00 94.25 96 THR A CA 1
ATOM 724 C C . THR A 1 96 ? 6.988 -6.180 -16.105 1.00 94.25 96 THR A C 1
ATOM 726 O O . THR A 1 96 ? 6.643 -6.333 -14.927 1.00 94.25 96 THR A O 1
ATOM 729 N N . TYR A 1 97 ? 7.610 -5.068 -16.508 1.00 92.75 97 TYR A N 1
ATOM 730 C CA . TYR A 1 97 ? 7.793 -3.916 -15.615 1.00 92.75 97 TYR A CA 1
ATOM 731 C C . TYR A 1 97 ? 6.468 -3.478 -14.987 1.00 92.75 97 TYR A C 1
ATOM 733 O O . TYR A 1 97 ? 6.425 -3.161 -13.804 1.00 92.75 97 TYR A O 1
ATOM 741 N N . GLY A 1 98 ? 5.368 -3.542 -15.742 1.00 93.75 98 GLY A N 1
ATOM 742 C CA . GLY A 1 98 ? 4.017 -3.280 -15.261 1.00 93.75 98 GLY A CA 1
ATOM 743 C C . GLY A 1 98 ? 3.555 -4.200 -14.130 1.00 93.75 98 GLY A C 1
ATOM 744 O O . GLY A 1 98 ? 2.782 -3.745 -13.289 1.00 93.75 98 GLY A O 1
ATOM 745 N N . ASN A 1 99 ? 4.002 -5.460 -14.078 1.00 94.94 99 ASN A N 1
ATOM 746 C CA . ASN A 1 99 ? 3.739 -6.332 -12.929 1.00 94.94 99 ASN A CA 1
ATOM 747 C C . ASN A 1 99 ? 4.523 -5.869 -11.696 1.00 94.94 99 ASN A C 1
ATOM 749 O O . ASN A 1 99 ? 3.954 -5.801 -10.608 1.00 94.94 99 ASN A O 1
ATOM 753 N N . ALA A 1 100 ? 5.797 -5.505 -11.868 1.00 94.00 100 ALA A N 1
ATOM 754 C CA . ALA A 1 100 ? 6.636 -5.024 -10.774 1.00 94.00 100 ALA A CA 1
ATOM 755 C C . ALA A 1 100 ? 6.102 -3.711 -10.182 1.00 94.00 100 ALA A C 1
ATOM 757 O O . ALA A 1 100 ? 5.807 -3.642 -8.991 1.00 94.00 100 ALA A O 1
ATOM 758 N N . VAL A 1 101 ? 5.895 -2.683 -11.012 1.00 93.62 101 VAL A N 1
ATOM 759 C CA . VAL A 1 101 ? 5.521 -1.343 -10.526 1.00 93.62 101 VAL A CA 1
ATOM 760 C C . VAL A 1 101 ? 4.127 -1.266 -9.908 1.00 93.62 101 VAL A C 1
ATOM 762 O O . VAL A 1 101 ? 3.928 -0.476 -8.991 1.00 93.62 101 VAL A O 1
ATOM 765 N N . ARG A 1 102 ? 3.170 -2.090 -10.356 1.00 95.44 102 ARG A N 1
ATOM 766 C CA . ARG A 1 102 ? 1.833 -2.165 -9.737 1.00 95.44 102 ARG A CA 1
ATOM 767 C C . ARG A 1 102 ? 1.837 -2.915 -8.409 1.00 95.44 102 ARG A C 1
ATOM 769 O O . ARG A 1 102 ? 0.937 -2.705 -7.607 1.00 95.44 102 ARG A O 1
ATOM 776 N N . SER A 1 103 ? 2.828 -3.774 -8.183 1.00 95.94 103 SER A N 1
ATOM 777 C CA . SER A 1 103 ? 2.958 -4.551 -6.944 1.00 95.94 103 SER A CA 1
ATOM 778 C C . SER A 1 103 ? 3.773 -3.825 -5.872 1.00 95.94 103 SER A C 1
ATOM 780 O O . SER A 1 103 ? 3.795 -4.250 -4.721 1.00 95.94 103 SER A O 1
ATOM 782 N N . MET A 1 104 ? 4.425 -2.715 -6.228 1.00 95.88 104 MET A N 1
ATOM 783 C CA . MET A 1 104 ? 5.182 -1.889 -5.295 1.00 95.88 104 MET A CA 1
ATOM 784 C C . MET A 1 104 ? 4.305 -0.858 -4.589 1.00 95.88 104 MET A C 1
ATOM 786 O O . MET A 1 104 ? 3.485 -0.168 -5.201 1.00 95.88 104 MET A O 1
ATOM 790 N N . PHE A 1 105 ? 4.562 -0.702 -3.295 1.00 96.88 105 PHE A N 1
ATOM 791 C CA . PHE A 1 105 ? 3.902 0.254 -2.423 1.00 96.88 105 PHE A CA 1
ATOM 792 C C . PHE A 1 105 ? 4.922 1.049 -1.609 1.00 96.88 105 PHE A C 1
ATOM 794 O O . PHE A 1 105 ? 6.016 0.572 -1.296 1.00 96.88 105 PHE A O 1
ATOM 801 N N . GLN A 1 106 ? 4.516 2.254 -1.224 1.00 95.31 106 GLN A N 1
ATOM 802 C CA . GLN A 1 106 ? 5.151 3.049 -0.186 1.00 95.31 106 GLN A CA 1
ATOM 803 C C . GLN A 1 106 ? 4.423 2.796 1.135 1.00 95.31 106 GLN A C 1
ATOM 805 O O . GLN A 1 106 ? 3.192 2.812 1.189 1.00 95.31 106 GLN A O 1
ATOM 810 N N . VAL A 1 107 ? 5.183 2.594 2.206 1.00 95.38 107 VAL A N 1
ATOM 811 C CA . VAL A 1 107 ? 4.678 2.507 3.579 1.00 95.38 107 VAL A CA 1
ATOM 812 C C . VAL A 1 107 ? 5.213 3.723 4.313 1.00 95.38 107 VAL A C 1
ATOM 814 O O . VAL A 1 107 ? 6.423 3.851 4.481 1.00 95.38 107 VAL A O 1
ATOM 817 N N . LEU A 1 108 ? 4.330 4.632 4.716 1.00 93.88 108 LEU A N 1
ATOM 818 C CA . LEU A 1 108 ? 4.705 5.922 5.294 1.00 93.88 108 LEU A CA 1
ATOM 819 C C . LEU A 1 108 ? 3.996 6.123 6.625 1.00 93.88 108 LEU A C 1
ATOM 821 O O . LEU A 1 108 ? 2.772 6.044 6.689 1.00 93.88 108 LEU A O 1
ATOM 825 N N . ASP A 1 109 ? 4.750 6.402 7.680 1.00 93.44 109 ASP A N 1
ATOM 826 C CA . ASP A 1 109 ? 4.209 6.730 8.992 1.00 93.44 109 ASP A CA 1
ATOM 827 C C . ASP A 1 109 ? 3.300 7.950 8.870 1.00 93.44 109 ASP A C 1
ATOM 829 O O . ASP A 1 109 ? 3.627 8.892 8.139 1.00 93.44 109 ASP A O 1
ATOM 833 N N . LEU A 1 110 ? 2.180 7.930 9.590 1.00 90.31 110 LEU A N 1
ATOM 834 C CA . LEU A 1 110 ? 1.162 8.976 9.557 1.00 90.31 110 LEU A CA 1
ATOM 835 C C . LEU A 1 110 ? 1.750 10.385 9.740 1.00 90.31 110 LEU A C 1
ATOM 837 O O . LEU A 1 110 ? 1.354 11.310 9.032 1.00 90.31 110 LEU A O 1
ATOM 841 N N . ASN A 1 111 ? 2.745 10.536 10.618 1.00 86.81 111 ASN A N 1
ATOM 842 C CA . ASN A 1 111 ? 3.352 11.834 10.912 1.00 86.81 111 ASN A CA 1
ATOM 843 C C . ASN A 1 111 ? 4.471 12.235 9.940 1.00 86.81 111 ASN A C 1
ATOM 845 O O . ASN A 1 111 ? 5.032 13.315 10.080 1.00 86.81 111 ASN A O 1
ATOM 849 N N . THR A 1 112 ? 4.781 11.427 8.921 1.00 80.69 112 THR A N 1
ATOM 850 C CA . THR A 1 112 ? 5.825 11.760 7.929 1.00 80.69 112 THR A CA 1
ATOM 851 C C . THR A 1 112 ? 5.460 12.992 7.095 1.00 80.69 112 THR A C 1
ATOM 853 O O . THR A 1 112 ? 6.344 13.705 6.633 1.00 80.69 112 THR A O 1
ATOM 856 N N . ALA A 1 113 ? 4.163 13.248 6.895 1.00 66.75 113 ALA A N 1
ATOM 857 C CA . ALA A 1 113 ? 3.675 14.433 6.187 1.00 66.75 113 ALA A CA 1
ATOM 858 C C . ALA A 1 113 ? 3.565 15.678 7.088 1.00 66.75 113 ALA A C 1
ATOM 860 O O . ALA A 1 113 ? 3.306 16.773 6.592 1.00 66.75 113 ALA A O 1
ATOM 861 N N . VAL A 1 114 ? 3.741 15.514 8.402 1.00 62.72 114 VAL A N 1
ATOM 862 C CA . VAL A 1 114 ? 3.723 16.606 9.378 1.00 62.72 114 VAL A CA 1
ATOM 863 C C . VAL A 1 114 ? 5.150 17.140 9.545 1.00 62.72 114 VAL A C 1
ATOM 865 O O . VAL A 1 114 ? 6.125 16.459 9.228 1.00 62.72 114 VAL A O 1
ATOM 868 N N . LEU A 1 115 ? 5.287 18.389 10.003 1.00 55.88 115 LEU A N 1
ATOM 869 C CA . LEU A 1 115 ? 6.580 19.018 10.290 1.00 55.88 115 LEU A CA 1
ATOM 870 C C . LEU A 1 115 ? 7.502 18.068 11.077 1.00 55.88 115 LEU A C 1
ATOM 872 O O . LEU A 1 115 ? 7.053 17.369 11.984 1.00 55.88 115 LEU A O 1
ATOM 876 N N . ALA A 1 116 ? 8.804 18.101 10.774 1.00 61.16 116 ALA A N 1
ATOM 877 C CA . ALA A 1 116 ? 9.828 17.172 11.281 1.00 61.16 116 ALA A CA 1
ATOM 878 C C . ALA A 1 116 ? 9.992 17.112 12.821 1.00 61.16 116 ALA A C 1
ATOM 880 O O . ALA A 1 116 ? 10.837 16.375 13.327 1.00 61.16 116 ALA A O 1
ATOM 881 N N . THR A 1 117 ? 9.229 17.909 13.568 1.00 63.84 117 THR A N 1
ATOM 882 C CA . THR A 1 117 ? 9.200 17.943 15.032 1.00 63.84 117 THR A CA 1
ATOM 883 C C . THR A 1 117 ? 8.269 16.901 15.647 1.00 63.84 117 THR A C 1
ATOM 885 O O . THR A 1 117 ? 8.432 16.580 16.825 1.00 63.84 117 THR A O 1
ATOM 888 N N . GLU A 1 118 ? 7.304 16.375 14.890 1.00 74.38 118 GLU A N 1
ATOM 889 C CA . GLU A 1 118 ? 6.407 15.335 15.389 1.00 74.38 118 GLU A CA 1
ATOM 890 C C . GLU A 1 118 ? 7.099 13.971 15.416 1.00 74.38 118 GLU A C 1
ATOM 892 O O . GLU A 1 118 ? 7.835 13.585 14.508 1.00 74.38 118 GLU A O 1
ATOM 897 N N . SER A 1 119 ? 6.860 13.215 16.488 1.00 84.12 119 SER A N 1
ATOM 898 C CA . SER A 1 119 ? 7.378 11.850 16.587 1.00 84.12 119 SER A CA 1
ATOM 899 C C . SER A 1 119 ? 6.618 10.921 15.645 1.00 84.12 119 SER A C 1
ATOM 901 O O . SER A 1 119 ? 5.409 11.068 15.466 1.00 84.12 119 SER A O 1
ATOM 903 N N . LEU A 1 120 ? 7.317 9.927 15.091 1.00 85.75 120 LEU A N 1
ATOM 904 C CA . LEU A 1 120 ? 6.678 8.844 14.345 1.00 85.75 120 LEU A CA 1
ATOM 905 C C . LEU A 1 120 ? 5.677 8.111 15.245 1.00 85.75 120 LEU A C 1
ATOM 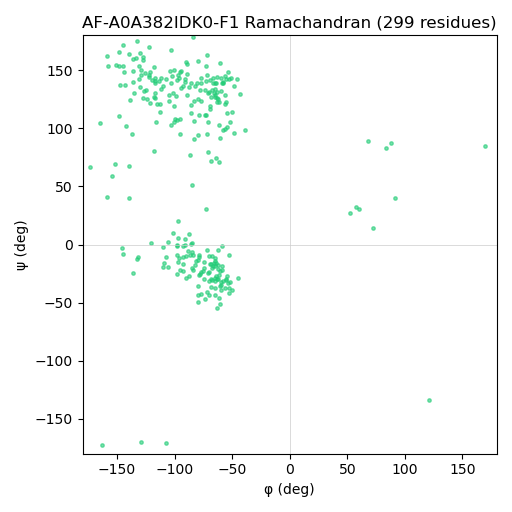907 O O . LEU A 1 120 ? 5.943 7.857 16.423 1.00 85.75 120 LEU A O 1
ATOM 911 N N . THR A 1 121 ? 4.525 7.778 14.680 1.00 87.56 121 THR A N 1
ATOM 912 C CA . THR A 1 121 ? 3.400 7.172 15.403 1.00 87.56 121 THR A CA 1
ATOM 913 C C . THR A 1 121 ? 3.527 5.657 15.544 1.00 87.56 121 THR A C 1
ATOM 915 O O . THR A 1 121 ? 2.906 5.066 16.427 1.00 87.56 121 THR A O 1
ATOM 918 N N . GLY A 1 122 ? 4.308 5.012 14.672 1.00 90.19 122 GLY A N 1
ATOM 919 C CA . GLY A 1 122 ? 4.296 3.560 14.502 1.00 90.19 122 GLY A CA 1
ATOM 920 C C . GLY A 1 122 ? 3.037 3.053 13.788 1.00 90.19 122 GLY A C 1
ATOM 921 O O . GLY A 1 122 ? 2.760 1.852 13.812 1.00 90.19 122 GLY A O 1
ATOM 922 N N . THR A 1 123 ? 2.276 3.957 13.167 1.00 94.81 123 THR A N 1
ATOM 923 C CA . THR A 1 123 ? 1.110 3.658 12.333 1.00 94.81 123 THR A CA 1
ATOM 924 C C . THR A 1 123 ? 1.321 4.235 10.945 1.00 94.81 123 THR A C 1
ATOM 926 O O . THR A 1 123 ? 1.929 5.292 10.795 1.00 94.81 123 THR A O 1
ATOM 929 N N . TYR A 1 124 ? 0.850 3.530 9.924 1.00 96.25 124 TYR A N 1
ATOM 930 C CA . TYR A 1 124 ? 1.302 3.745 8.557 1.00 96.25 124 TYR A CA 1
ATOM 931 C C . TYR A 1 124 ? 0.142 3.927 7.592 1.00 96.25 124 TYR A C 1
ATOM 933 O O . TYR A 1 124 ? -0.890 3.279 7.697 1.00 96.25 124 TYR A O 1
ATOM 941 N N . THR A 1 125 ? 0.353 4.762 6.594 1.00 96.00 125 THR A N 1
ATOM 942 C CA . THR A 1 125 ? -0.437 4.823 5.369 1.00 96.00 125 THR A CA 1
ATOM 943 C C . THR A 1 125 ? 0.279 4.022 4.284 1.00 96.00 125 THR A C 1
ATOM 945 O O . THR A 1 125 ? 1.512 3.969 4.255 1.00 96.00 125 THR A O 1
ATOM 948 N N . ILE A 1 126 ? -0.487 3.370 3.412 1.00 96.75 126 ILE A N 1
ATOM 949 C CA . ILE A 1 126 ? 0.045 2.553 2.317 1.00 96.75 126 ILE A CA 1
ATOM 950 C C . ILE A 1 126 ? -0.405 3.177 0.997 1.00 96.75 126 ILE A C 1
ATOM 952 O O . ILE A 1 126 ? -1.600 3.402 0.797 1.00 96.75 126 ILE A O 1
ATOM 956 N N . HIS A 1 127 ? 0.551 3.454 0.111 1.00 96.31 127 HIS A N 1
ATOM 957 C CA . HIS A 1 127 ? 0.334 4.177 -1.146 1.00 96.31 127 HIS A CA 1
ATOM 958 C C . HIS A 1 127 ? 0.852 3.336 -2.303 1.00 96.31 127 HIS A C 1
ATOM 960 O O . HIS A 1 127 ? 1.973 2.829 -2.210 1.00 96.31 127 HIS A O 1
ATOM 966 N N . PRO A 1 128 ? 0.100 3.169 -3.397 1.00 95.88 128 PRO A N 1
ATOM 967 C CA . PRO A 1 128 ? 0.646 2.521 -4.576 1.00 95.88 128 PRO A CA 1
ATOM 968 C C . PRO A 1 128 ? 1.775 3.352 -5.181 1.00 95.88 128 PRO A C 1
ATOM 970 O O . PRO A 1 128 ? 1.668 4.573 -5.298 1.00 95.88 128 PRO A O 1
ATOM 973 N N . TRP A 1 129 ? 2.848 2.696 -5.620 1.00 92.00 129 TRP A N 1
ATOM 974 C CA . TRP A 1 129 ? 4.033 3.404 -6.105 1.00 92.00 129 TRP A CA 1
ATOM 975 C C . TRP A 1 129 ? 3.768 4.228 -7.377 1.00 92.00 129 TRP A C 1
ATOM 977 O O . TRP A 1 129 ? 4.249 5.351 -7.504 1.00 92.00 129 TRP A O 1
ATOM 987 N N . LEU A 1 130 ? 2.943 3.712 -8.296 1.00 89.00 130 LEU A N 1
ATOM 988 C CA . LEU A 1 130 ? 2.564 4.419 -9.529 1.00 89.00 130 LEU A CA 1
ATOM 989 C C . LEU A 1 130 ? 1.669 5.644 -9.303 1.00 89.00 130 LEU A C 1
ATOM 991 O O . LEU A 1 130 ? 1.535 6.478 -10.197 1.00 89.00 130 LEU A O 1
ATOM 995 N N . THR A 1 131 ? 1.048 5.748 -8.131 1.00 87.81 131 THR A N 1
ATOM 996 C CA . THR A 1 131 ? 0.095 6.805 -7.790 1.00 87.81 131 THR A CA 1
ATOM 997 C C . THR A 1 131 ? 0.333 7.243 -6.349 1.00 87.81 131 THR A C 1
ATOM 999 O O . THR A 1 131 ? -0.507 7.031 -5.481 1.00 87.81 131 THR A O 1
ATOM 1002 N N . SER A 1 132 ? 1.482 7.867 -6.084 1.00 84.69 132 SER A N 1
ATOM 1003 C CA . SER A 1 132 ? 1.913 8.261 -4.730 1.00 84.69 132 SER A CA 1
ATOM 1004 C C . SER A 1 132 ? 0.997 9.279 -4.033 1.00 84.69 132 SER A C 1
ATOM 1006 O O . SER A 1 132 ? 1.035 9.426 -2.815 1.00 84.69 132 SER A O 1
ATOM 1008 N N . TYR A 1 133 ? 0.147 9.984 -4.785 1.00 92.12 133 TYR A N 1
ATOM 1009 C CA . TYR A 1 133 ? -0.898 10.844 -4.218 1.00 92.12 133 TYR A CA 1
ATOM 1010 C C . TYR A 1 133 ? -2.129 10.075 -3.731 1.00 92.12 133 TYR A C 1
ATOM 1012 O O . TYR A 1 133 ? -3.004 10.676 -3.112 1.00 92.12 133 TYR A O 1
ATOM 1020 N N . HIS A 1 134 ? -2.209 8.776 -4.022 1.00 95.06 134 HIS A N 1
ATOM 1021 C CA . HIS A 1 134 ? -3.313 7.914 -3.638 1.00 95.06 134 HIS A CA 1
ATOM 1022 C C . HIS A 1 134 ? -2.921 7.017 -2.470 1.00 95.06 134 HIS A C 1
ATOM 1024 O O . HIS A 1 134 ? -1.774 6.595 -2.352 1.00 95.06 134 HIS A O 1
ATOM 1030 N N . ALA A 1 135 ? -3.896 6.665 -1.642 1.00 95.94 135 ALA A N 1
ATOM 1031 C CA . ALA A 1 135 ? -3.703 5.737 -0.541 1.00 95.94 135 ALA A CA 1
ATOM 1032 C C . ALA A 1 135 ? -4.817 4.695 -0.494 1.00 95.94 135 ALA A C 1
ATOM 1034 O O . ALA A 1 135 ? -5.904 4.878 -1.048 1.00 95.94 135 ALA A O 1
ATOM 1035 N N . ILE A 1 136 ? -4.521 3.595 0.191 1.00 95.94 136 ILE A N 1
ATOM 1036 C CA . ILE A 1 136 ? -5.499 2.555 0.478 1.00 95.94 136 ILE A CA 1
ATOM 1037 C C . ILE A 1 136 ? -6.589 3.111 1.413 1.00 95.94 136 ILE A C 1
ATOM 1039 O O . ILE A 1 136 ? -6.284 3.682 2.460 1.00 95.94 136 ILE A O 1
ATOM 1043 N N . ASP A 1 137 ? -7.853 2.892 1.052 1.00 95.06 137 ASP A N 1
ATOM 1044 C CA . ASP A 1 137 ? -9.049 3.177 1.846 1.00 95.06 137 ASP A CA 1
ATOM 1045 C C . ASP A 1 137 ? -10.022 1.974 1.856 1.00 95.06 137 ASP A C 1
ATOM 1047 O O . ASP A 1 137 ? -9.815 0.971 1.170 1.00 95.06 137 ASP A O 1
ATOM 1051 N N . ALA A 1 138 ? -11.100 2.066 2.632 1.00 92.44 138 ALA A N 1
ATOM 1052 C CA . ALA A 1 138 ? -12.226 1.141 2.592 1.00 92.44 138 ALA A CA 1
ATOM 1053 C C . ALA A 1 138 ? -13.316 1.564 1.589 1.00 92.44 138 ALA A C 1
ATOM 1055 O O . ALA A 1 138 ? -13.537 2.749 1.314 1.00 92.44 138 ALA A O 1
ATOM 1056 N N . ASP A 1 139 ? -14.084 0.584 1.112 1.00 87.19 139 ASP A N 1
ATOM 1057 C CA . ASP A 1 139 ? -15.300 0.747 0.297 1.00 87.19 139 ASP A CA 1
ATOM 1058 C C . ASP A 1 139 ? -16.513 1.278 1.085 1.00 87.19 139 ASP A C 1
ATOM 1060 O O . ASP A 1 139 ? -17.663 0.966 0.787 1.00 87.19 139 ASP A O 1
ATOM 1064 N N . ALA A 1 140 ? -16.272 2.089 2.110 1.00 77.75 140 ALA A N 1
ATOM 1065 C CA . ALA A 1 140 ? -17.309 2.683 2.933 1.00 77.75 140 ALA A CA 1
ATOM 1066 C C . ALA A 1 140 ? -17.280 4.203 2.799 1.00 77.75 140 ALA A C 1
ATOM 1068 O O . ALA A 1 140 ? -16.216 4.815 2.814 1.00 77.75 140 ALA A O 1
ATOM 1069 N N . ASP A 1 141 ? -18.449 4.838 2.726 1.00 66.62 141 ASP A N 1
ATOM 1070 C CA . ASP A 1 141 ? -18.498 6.298 2.663 1.00 66.62 141 ASP A CA 1
ATOM 1071 C C . ASP A 1 141 ? -18.166 6.915 4.032 1.00 66.62 141 ASP A C 1
ATOM 1073 O O . ASP A 1 141 ? -17.321 7.803 4.104 1.00 66.62 141 ASP A O 1
ATOM 1077 N N . ILE A 1 142 ? -18.762 6.434 5.138 1.00 56.94 142 ILE A N 1
ATOM 1078 C CA . ILE A 1 142 ? -18.638 7.085 6.468 1.00 56.94 142 ILE A CA 1
ATOM 1079 C C . ILE A 1 142 ? -18.618 6.087 7.661 1.00 56.94 142 ILE A C 1
ATOM 1081 O O . ILE A 1 142 ? -18.491 6.505 8.804 1.00 56.94 142 ILE A O 1
ATOM 1085 N N . ALA A 1 143 ? -18.765 4.764 7.470 1.00 58.16 143 ALA A N 1
ATOM 1086 C CA . ALA A 1 143 ? -18.833 3.835 8.614 1.00 58.16 143 ALA A CA 1
ATOM 1087 C C . ALA A 1 143 ? -18.239 2.442 8.355 1.00 58.16 143 ALA A C 1
ATOM 1089 O O . ALA A 1 143 ? -18.518 1.803 7.345 1.00 58.16 143 ALA A O 1
ATOM 1090 N N . SER A 1 144 ? -17.497 1.942 9.348 1.00 61.75 144 SER A N 1
ATOM 1091 C CA . SER A 1 144 ? -16.809 0.638 9.356 1.00 61.75 144 SER A CA 1
ATOM 1092 C C . SER A 1 144 ? -17.715 -0.580 9.136 1.00 61.75 144 SER A C 1
ATOM 1094 O O . SER A 1 144 ? -17.301 -1.561 8.530 1.00 61.75 144 SER A O 1
ATOM 1096 N N . GLY A 1 145 ? -18.978 -0.525 9.574 1.00 63.34 145 GLY A N 1
ATOM 1097 C CA . GLY A 1 145 ? -19.879 -1.686 9.574 1.00 63.34 145 GLY A CA 1
ATOM 1098 C C . GLY A 1 145 ? -20.236 -2.263 8.196 1.00 63.34 145 GLY A C 1
ATOM 1099 O O . GLY A 1 145 ? -20.737 -3.385 8.134 1.00 63.34 145 GLY A O 1
ATOM 1100 N N . SER A 1 146 ? -19.996 -1.524 7.110 1.00 67.12 146 SER A N 1
ATOM 1101 C CA . SER A 1 146 ? -20.170 -1.998 5.729 1.00 67.12 146 SER A CA 1
ATOM 1102 C C . SER A 1 146 ? -18.853 -2.194 4.977 1.00 67.12 146 SER A C 1
ATOM 1104 O O . SER A 1 146 ? -18.900 -2.621 3.829 1.00 67.12 146 SER A O 1
ATOM 1106 N N . ALA A 1 147 ? -17.708 -1.881 5.596 1.00 83.25 147 ALA A N 1
ATOM 1107 C CA . ALA A 1 147 ? -16.404 -2.018 4.962 1.00 83.25 147 ALA A CA 1
ATOM 1108 C C . ALA A 1 147 ? -16.071 -3.502 4.787 1.00 83.25 147 ALA A C 1
ATOM 1110 O O . ALA A 1 147 ? -15.949 -4.250 5.762 1.00 83.25 147 ALA A O 1
ATOM 1111 N N . SER A 1 148 ? -15.940 -3.925 3.536 1.00 84.19 148 SER A N 1
ATOM 1112 C CA . SER A 1 148 ? -15.683 -5.321 3.177 1.00 84.19 148 SER A CA 1
ATOM 1113 C C . SER A 1 148 ? -14.615 -5.463 2.103 1.00 84.19 148 SER A C 1
ATOM 1115 O O . SER A 1 148 ? -13.927 -6.485 2.055 1.00 84.19 148 SER A O 1
ATOM 1117 N N . SER A 1 149 ? -14.410 -4.429 1.291 1.00 87.00 149 SER A N 1
ATOM 1118 C CA . SER A 1 149 ? -13.371 -4.395 0.277 1.00 87.00 149 SER A CA 1
ATOM 1119 C C . SER A 1 149 ? -12.433 -3.214 0.468 1.00 87.00 149 SER A C 1
ATOM 1121 O O . SER A 1 149 ? -12.631 -2.318 1.291 1.00 87.00 149 SER A O 1
ATOM 1123 N N . VAL A 1 150 ? -11.355 -3.260 -0.300 1.00 92.25 150 VAL A N 1
ATOM 1124 C CA . VAL A 1 150 ? -10.305 -2.256 -0.278 1.00 92.25 150 VAL A CA 1
ATOM 1125 C C . VAL A 1 150 ? -10.364 -1.468 -1.577 1.00 92.25 150 VAL A C 1
ATOM 1127 O O . VAL A 1 150 ? -10.526 -2.054 -2.646 1.00 92.25 150 VAL A O 1
ATOM 1130 N N . VAL A 1 151 ? -10.230 -0.151 -1.481 1.00 94.06 151 VAL A N 1
ATOM 1131 C CA . VAL A 1 151 ? -10.180 0.762 -2.627 1.00 94.06 151 VAL A CA 1
ATOM 1132 C C . VAL A 1 151 ? -8.940 1.643 -2.528 1.00 94.06 151 VAL A C 1
ATOM 1134 O O . VAL A 1 151 ? -8.338 1.780 -1.466 1.00 94.06 151 VAL A O 1
ATOM 1137 N N . ILE A 1 152 ? -8.547 2.246 -3.640 1.00 95.31 152 ILE A N 1
ATOM 1138 C CA . ILE A 1 152 ? -7.456 3.213 -3.726 1.00 95.31 152 ILE A CA 1
ATOM 1139 C C . ILE A 1 152 ? -8.083 4.559 -4.076 1.00 95.31 152 ILE A C 1
ATOM 1141 O O . ILE A 1 152 ? -8.741 4.694 -5.110 1.00 95.31 152 ILE A O 1
ATOM 1145 N N . ARG A 1 153 ? -7.883 5.558 -3.214 1.00 94.25 153 ARG A N 1
ATOM 1146 C CA . ARG A 1 153 ? -8.424 6.910 -3.404 1.00 94.25 153 ARG A CA 1
ATOM 1147 C C . ARG A 1 153 ? -7.306 7.913 -3.549 1.00 94.25 153 ARG A C 1
ATOM 1149 O O . ARG A 1 153 ? -6.291 7.807 -2.860 1.00 94.25 153 ARG A O 1
ATOM 1156 N N . ASP A 1 154 ? -7.515 8.904 -4.405 1.00 93.88 154 ASP A N 1
ATOM 1157 C CA . ASP A 1 154 ? -6.665 10.084 -4.402 1.00 93.88 154 ASP A CA 1
ATOM 1158 C C . ASP A 1 154 ? -6.842 10.802 -3.062 1.00 93.88 154 ASP A C 1
ATOM 1160 O O . ASP A 1 154 ? -7.944 10.884 -2.523 1.00 93.88 154 ASP A O 1
ATOM 1164 N N . LYS A 1 155 ? -5.762 11.298 -2.478 1.00 91.44 155 LYS A N 1
ATOM 1165 C CA . LYS A 1 155 ? -5.839 12.056 -1.229 1.00 91.44 155 LYS A CA 1
ATOM 1166 C C . LYS A 1 155 ? -5.054 13.358 -1.268 1.00 91.44 155 LYS A C 1
ATOM 1168 O O . LYS A 1 155 ? -5.158 14.148 -0.341 1.00 91.44 155 LYS A O 1
ATOM 1173 N N . ASN A 1 156 ? -4.233 13.583 -2.287 1.00 90.31 156 ASN A N 1
ATOM 1174 C CA . ASN A 1 156 ? -3.286 14.696 -2.274 1.00 90.31 156 ASN A CA 1
ATOM 1175 C C . ASN A 1 156 ? -3.068 15.331 -3.653 1.00 90.31 156 ASN A C 1
ATOM 1177 O O . ASN A 1 156 ? -2.357 16.333 -3.729 1.00 90.31 156 ASN A O 1
ATOM 1181 N N . SER A 1 157 ? -3.593 14.762 -4.744 1.00 91.12 157 SER A N 1
ATOM 1182 C CA . SER A 1 157 ? -3.408 15.381 -6.054 1.00 91.12 157 SER A CA 1
ATOM 1183 C C . SER A 1 157 ? -4.240 16.658 -6.179 1.00 91.12 157 SER A C 1
ATOM 1185 O O . SER A 1 157 ? -5.198 16.886 -5.439 1.00 91.12 157 SER A O 1
ATOM 1187 N N . PHE A 1 158 ? -3.902 17.485 -7.167 1.00 89.50 158 PHE A N 1
ATOM 1188 C CA . PHE A 1 158 ? -4.678 18.679 -7.504 1.00 89.50 158 PHE A CA 1
ATOM 1189 C C . PHE A 1 158 ? -6.158 18.368 -7.804 1.00 89.50 158 PHE A C 1
ATOM 1191 O O . PHE A 1 158 ? -7.031 19.187 -7.528 1.00 89.50 158 PHE A O 1
ATOM 1198 N N . TYR A 1 159 ? -6.447 17.171 -8.323 1.00 88.81 159 TYR A N 1
ATOM 1199 C CA . TYR A 1 159 ? -7.789 16.736 -8.713 1.00 88.81 159 TYR A CA 1
ATOM 1200 C C . TYR A 1 159 ? -8.548 16.018 -7.590 1.00 88.81 159 TYR A C 1
ATOM 1202 O O . TYR A 1 159 ? -9.676 15.574 -7.803 1.00 88.81 159 TYR A O 1
ATOM 1210 N N . MET A 1 160 ? -7.990 15.935 -6.374 1.00 91.50 160 MET A N 1
ATOM 1211 C CA . MET A 1 160 ? -8.611 15.186 -5.276 1.00 91.50 160 MET A CA 1
ATOM 1212 C C . MET A 1 160 ? -10.019 15.685 -4.921 1.00 91.50 160 MET A C 1
ATOM 1214 O O . MET A 1 160 ? -10.791 14.940 -4.336 1.00 91.50 160 MET A O 1
ATOM 1218 N N . ALA A 1 161 ? -10.371 16.931 -5.251 1.00 88.38 161 ALA A N 1
ATOM 1219 C CA . ALA A 1 161 ? -11.691 17.502 -4.981 1.00 88.38 161 ALA A CA 1
ATOM 1220 C C . ALA A 1 161 ? -12.783 17.050 -5.975 1.00 88.38 161 ALA A C 1
ATOM 1222 O O . ALA A 1 161 ? -13.962 17.313 -5.742 1.00 88.38 161 ALA A O 1
ATOM 1223 N N . GLU A 1 162 ? -12.419 16.389 -7.079 1.00 87.94 162 GLU A N 1
ATOM 1224 C CA . GLU A 1 162 ? -13.365 15.934 -8.112 1.00 87.94 162 GLU A CA 1
ATOM 1225 C C . GLU A 1 162 ? -14.067 14.612 -7.757 1.00 87.94 162 GLU A C 1
ATOM 1227 O O . GLU A 1 162 ? -15.070 14.239 -8.368 1.00 87.94 162 GLU A O 1
ATOM 1232 N N . GLN A 1 163 ? -13.559 13.898 -6.756 1.00 87.44 163 GLN A N 1
ATOM 1233 C CA . GLN A 1 163 ? -14.073 12.612 -6.281 1.00 87.44 163 GLN A CA 1
ATOM 1234 C C . GLN A 1 163 ? -15.041 12.800 -5.105 1.00 87.44 163 GLN A C 1
ATOM 1236 O O . GLN A 1 163 ? -14.920 13.719 -4.300 1.00 87.44 163 GLN A O 1
ATOM 1241 N N . GLY A 1 164 ? -16.018 11.895 -4.993 1.00 86.19 164 GLY A N 1
ATOM 1242 C CA . GLY A 1 164 ? -17.064 11.983 -3.967 1.00 86.19 164 GLY A CA 1
ATOM 1243 C C . GLY A 1 164 ? -16.581 11.719 -2.537 1.00 86.19 164 GLY A C 1
ATOM 1244 O O . GLY A 1 164 ? -17.204 12.187 -1.587 1.00 86.19 164 GLY A O 1
ATOM 1245 N N . THR A 1 165 ? -15.469 10.999 -2.383 1.00 89.44 165 THR A N 1
ATOM 1246 C CA . THR A 1 165 ? -14.902 10.631 -1.083 1.00 89.44 165 THR A CA 1
ATOM 1247 C C . THR A 1 165 ? -13.393 10.776 -1.152 1.00 89.44 165 THR A C 1
ATOM 1249 O O . THR A 1 165 ? -12.751 10.146 -1.990 1.00 89.44 165 THR A O 1
ATOM 1252 N N . ILE A 1 166 ? -12.841 11.570 -0.241 1.00 92.56 166 ILE A N 1
ATOM 1253 C CA . ILE A 1 166 ? -11.403 11.762 -0.069 1.00 92.56 166 ILE A CA 1
ATOM 1254 C C . ILE A 1 166 ? -11.072 11.233 1.319 1.00 92.56 166 ILE A C 1
ATOM 1256 O O . ILE A 1 166 ? -11.451 11.833 2.327 1.00 92.56 166 ILE A O 1
ATOM 1260 N N . ALA A 1 167 ? -10.447 10.067 1.375 1.00 93.19 167 ALA A N 1
ATOM 1261 C CA . ALA A 1 167 ? -10.188 9.375 2.624 1.00 93.19 167 ALA A CA 1
ATOM 1262 C C . ALA A 1 167 ? -9.048 8.374 2.462 1.00 93.19 167 ALA A C 1
ATOM 1264 O O . ALA A 1 167 ? -8.697 7.991 1.346 1.00 93.19 167 ALA A O 1
ATOM 1265 N N . PHE A 1 168 ? -8.481 7.953 3.587 1.00 94.75 168 PHE A N 1
ATOM 1266 C CA . PHE A 1 168 ? -7.473 6.904 3.634 1.00 94.75 168 PHE A CA 1
ATOM 1267 C C . PHE A 1 168 ? -7.519 6.153 4.962 1.00 94.75 168 PHE A C 1
ATOM 1269 O O . PHE A 1 168 ? -7.918 6.695 5.999 1.00 94.75 168 PHE A O 1
ATOM 1276 N N . LEU A 1 169 ? -7.059 4.906 4.926 1.00 95.44 169 LEU A N 1
ATOM 1277 C CA . L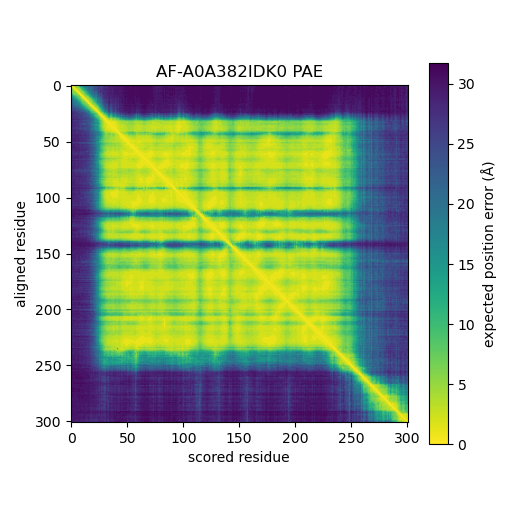EU A 1 169 ? -6.845 4.082 6.104 1.00 95.44 169 LEU A CA 1
ATOM 1278 C C . LEU A 1 169 ? -5.437 4.266 6.663 1.00 95.44 169 LEU A C 1
ATOM 1280 O O . LEU A 1 169 ? -4.453 4.455 5.942 1.00 95.44 169 LEU A O 1
ATOM 1284 N N . VAL A 1 170 ? -5.363 4.153 7.981 1.00 96.12 170 VAL A N 1
ATOM 1285 C CA . VAL A 1 170 ? -4.130 4.081 8.750 1.00 96.12 170 VAL A CA 1
ATOM 1286 C C . VAL A 1 170 ? -4.030 2.686 9.342 1.00 96.12 170 VAL A C 1
ATOM 1288 O O . VAL A 1 170 ? -4.989 2.142 9.894 1.00 96.12 170 VAL A O 1
ATOM 1291 N N . PHE A 1 171 ? -2.845 2.107 9.218 1.00 97.62 171 PHE A N 1
ATOM 1292 C CA . PHE A 1 171 ? -2.583 0.718 9.519 1.00 97.62 171 PHE A CA 1
ATOM 1293 C C . PHE A 1 171 ? -1.596 0.553 10.667 1.00 97.62 171 PHE A C 1
ATOM 1295 O O . PHE A 1 171 ? -0.562 1.218 10.742 1.00 97.62 171 PHE A O 1
ATOM 1302 N N . THR A 1 172 ? -1.870 -0.426 11.518 1.00 97.38 172 THR A N 1
ATOM 1303 C CA . THR A 1 172 ? -0.903 -0.974 12.465 1.00 97.38 172 THR A CA 1
ATOM 1304 C C . THR A 1 172 ? -0.431 -2.327 11.955 1.00 97.38 172 THR A C 1
ATOM 1306 O O . THR A 1 172 ? -1.227 -3.237 11.716 1.00 97.38 172 THR A O 1
ATOM 1309 N N . LEU A 1 173 ? 0.884 -2.460 11.793 1.00 97.44 173 LEU A N 1
ATOM 1310 C CA . LEU A 1 173 ? 1.527 -3.691 11.355 1.00 97.44 173 LEU A CA 1
ATOM 1311 C C . LEU A 1 173 ? 2.090 -4.409 12.585 1.00 97.44 173 LEU A C 1
ATOM 1313 O O . LEU A 1 173 ? 3.053 -3.955 13.203 1.00 97.44 173 LEU A O 1
ATOM 1317 N N . THR A 1 174 ? 1.456 -5.517 12.971 1.00 96.50 174 THR A N 1
ATOM 1318 C CA . THR A 1 174 ? 1.823 -6.287 14.172 1.00 96.50 174 THR A CA 1
ATOM 1319 C C . THR A 1 174 ? 2.633 -7.519 13.788 1.00 96.50 174 THR A C 1
ATOM 1321 O O . THR A 1 174 ? 2.215 -8.271 12.910 1.00 96.50 174 THR A O 1
ATOM 1324 N N . GLY A 1 175 ? 3.780 -7.746 14.433 1.00 96.12 175 GLY A N 1
ATOM 1325 C CA . GLY A 1 175 ? 4.664 -8.882 14.157 1.00 96.12 175 GLY A CA 1
ATOM 1326 C C . GLY A 1 175 ? 6.065 -8.438 13.746 1.00 96.12 175 GLY A C 1
ATOM 1327 O O . GLY A 1 175 ? 6.669 -7.591 14.400 1.00 96.12 175 GLY A O 1
ATOM 1328 N N . THR A 1 176 ? 6.596 -9.034 12.681 1.00 97.19 176 THR A N 1
ATOM 1329 C CA . THR A 1 176 ? 7.929 -8.725 12.135 1.00 97.19 176 THR A CA 1
ATOM 1330 C C . THR A 1 176 ? 7.836 -8.480 10.633 1.00 97.19 176 THR A C 1
ATOM 1332 O O . THR A 1 176 ? 6.853 -8.865 10.010 1.00 97.19 176 THR A O 1
ATOM 1335 N N . ALA A 1 177 ? 8.863 -7.889 10.020 1.00 96.88 177 ALA A N 1
ATOM 1336 C CA . ALA A 1 177 ? 8.861 -7.642 8.576 1.00 96.88 177 ALA A CA 1
ATOM 1337 C C . ALA A 1 177 ? 8.746 -8.923 7.721 1.00 96.88 177 ALA A C 1
ATOM 1339 O O . ALA A 1 177 ? 8.289 -8.853 6.585 1.00 96.88 177 ALA A O 1
ATOM 1340 N N . SER A 1 178 ? 9.117 -10.093 8.252 1.00 97.75 178 SER A N 1
ATOM 1341 C CA . SER A 1 178 ? 8.944 -11.382 7.571 1.00 97.75 178 SER A CA 1
ATOM 1342 C C . SER A 1 178 ? 7.546 -11.985 7.715 1.00 97.75 178 SER A C 1
ATOM 1344 O O . SER A 1 178 ? 7.208 -12.891 6.963 1.00 97.75 178 SER A O 1
ATOM 1346 N N . SER A 1 179 ? 6.752 -11.522 8.682 1.00 97.88 179 SER A N 1
ATOM 1347 C CA . SER A 1 179 ? 5.384 -11.980 8.924 1.00 97.88 179 SER A CA 1
ATOM 1348 C C . SER A 1 179 ? 4.674 -10.983 9.838 1.00 97.88 179 SER A C 1
ATOM 1350 O O . SER A 1 179 ? 4.909 -10.959 11.055 1.00 97.88 179 SER A O 1
ATOM 1352 N N . THR A 1 180 ? 3.792 -10.174 9.259 1.00 98.00 180 THR A N 1
ATOM 13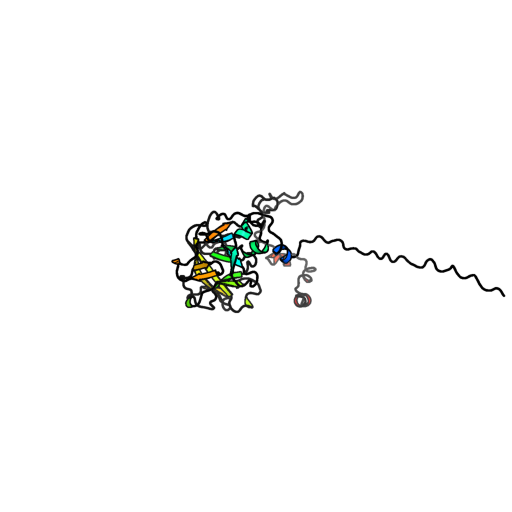53 C CA . THR A 1 180 ? 3.001 -9.167 9.962 1.00 98.00 180 THR A CA 1
ATOM 1354 C C . THR A 1 180 ? 1.547 -9.163 9.509 1.00 98.00 180 THR A C 1
ATOM 1356 O O . THR A 1 180 ? 1.248 -9.301 8.329 1.00 98.00 180 THR A O 1
ATOM 1359 N N . THR A 1 181 ? 0.624 -8.993 10.451 1.00 98.06 181 THR A N 1
ATOM 1360 C CA . THR A 1 181 ? -0.783 -8.722 10.138 1.00 98.06 181 THR A CA 1
ATOM 1361 C C . THR A 1 181 ? -0.987 -7.222 9.973 1.00 98.06 181 THR A C 1
ATOM 1363 O O . THR A 1 181 ? -0.525 -6.450 10.819 1.00 98.06 181 THR A O 1
ATOM 1366 N N . VAL A 1 182 ? -1.726 -6.820 8.941 1.00 98.00 182 VAL A N 1
ATOM 1367 C CA . VAL A 1 182 ? -1.994 -5.412 8.621 1.00 98.00 182 VAL A CA 1
ATOM 1368 C C . VAL A 1 182 ? -3.412 -5.053 9.069 1.00 98.00 182 VAL A C 1
ATOM 1370 O O . VAL A 1 182 ? -4.389 -5.446 8.433 1.00 98.00 182 VAL A O 1
ATOM 1373 N N . GLN A 1 183 ? -3.524 -4.352 10.197 1.00 97.25 183 GLN A N 1
ATOM 1374 C CA . GLN A 1 183 ? -4.794 -3.946 10.806 1.00 97.25 183 GLN A CA 1
ATOM 1375 C C . GLN A 1 183 ? -5.115 -2.496 10.451 1.00 97.25 183 GLN A C 1
ATOM 1377 O O . GLN A 1 183 ? -4.284 -1.633 10.704 1.00 97.25 183 GLN A O 1
ATOM 1382 N N . ALA A 1 184 ? -6.303 -2.210 9.926 1.00 95.56 184 ALA A N 1
ATOM 1383 C CA . ALA A 1 184 ? -6.795 -0.856 9.684 1.00 95.56 184 ALA A CA 1
ATOM 1384 C C . ALA A 1 184 ? -7.327 -0.250 10.994 1.00 95.56 184 ALA A C 1
ATOM 1386 O O . ALA A 1 184 ? -8.470 -0.482 11.391 1.00 95.56 184 ALA A O 1
ATOM 1387 N N . THR A 1 185 ? -6.481 0.493 11.703 1.00 94.25 185 THR A N 1
ATOM 1388 C CA . THR A 1 185 ? -6.761 0.968 13.066 1.00 94.25 185 THR A CA 1
ATOM 1389 C C . THR A 1 185 ? -7.502 2.295 13.111 1.00 94.25 185 THR A C 1
ATOM 1391 O O . THR A 1 185 ? -8.247 2.538 14.060 1.00 94.25 185 THR A O 1
ATOM 1394 N N . SER A 1 186 ? -7.353 3.132 12.090 1.00 93.88 186 SER A N 1
ATOM 1395 C CA . SER A 1 186 ? -8.146 4.347 11.931 1.00 93.88 186 SER A CA 1
ATOM 1396 C C . SER A 1 186 ? -8.360 4.683 10.460 1.00 93.88 186 SER A C 1
ATOM 1398 O O . SER A 1 186 ? -7.712 4.139 9.565 1.00 93.88 186 SER A O 1
ATOM 1400 N N . ARG A 1 187 ? -9.304 5.588 10.220 1.00 93.69 187 ARG A N 1
ATOM 1401 C CA . ARG A 1 187 ? -9.604 6.157 8.913 1.00 93.69 187 ARG A CA 1
ATOM 1402 C C . ARG A 1 187 ? -9.672 7.668 9.047 1.00 93.69 187 ARG A C 1
ATOM 1404 O O . ARG A 1 187 ? -10.172 8.164 10.057 1.00 93.69 187 ARG A O 1
ATOM 1411 N N . TYR A 1 188 ? -9.185 8.384 8.046 1.00 93.75 188 TYR A N 1
ATOM 1412 C CA . TYR A 1 188 ? -9.277 9.839 7.964 1.00 93.75 188 TYR A CA 1
ATOM 1413 C C . TYR A 1 188 ? -10.050 10.225 6.713 1.00 93.75 188 TYR A C 1
ATOM 1415 O O . TYR A 1 188 ? -9.873 9.598 5.670 1.00 93.75 188 TYR A O 1
ATOM 1423 N N . PHE A 1 189 ? -10.883 11.257 6.812 1.00 92.31 189 PHE A N 1
ATOM 1424 C CA . PHE A 1 189 ? -11.585 11.855 5.681 1.00 92.31 189 PHE A CA 1
ATOM 1425 C C . PHE A 1 189 ? -11.226 13.334 5.575 1.00 92.31 189 PHE A C 1
ATOM 1427 O O . PHE A 1 189 ? -10.959 13.997 6.577 1.00 92.31 189 PHE A O 1
ATOM 1434 N N . TYR A 1 190 ? -11.208 13.853 4.355 1.00 92.69 190 TYR A N 1
ATOM 1435 C CA . TYR A 1 190 ? -10.977 15.271 4.129 1.00 92.69 190 TYR A CA 1
ATOM 1436 C C . TYR A 1 190 ? -12.246 16.064 4.441 1.00 92.69 190 TYR A C 1
ATOM 1438 O O . TYR A 1 190 ? -13.304 15.826 3.851 1.00 92.69 190 TYR A O 1
ATOM 1446 N N . ASN A 1 191 ? -12.143 17.034 5.343 1.00 91.00 191 ASN A N 1
ATOM 1447 C CA . ASN A 1 191 ? -13.216 17.965 5.640 1.00 91.00 191 ASN A CA 1
ATOM 1448 C C . ASN A 1 191 ? -12.981 19.270 4.870 1.00 91.00 191 ASN A C 1
ATOM 1450 O O . ASN A 1 191 ? -12.131 20.085 5.219 1.00 91.00 191 ASN A O 1
ATOM 1454 N N . SER A 1 192 ? -13.786 19.508 3.833 1.00 88.31 192 SER A N 1
ATOM 1455 C CA . SER A 1 192 ? -13.679 20.713 2.999 1.00 88.31 192 SER A CA 1
ATOM 1456 C C . SER A 1 192 ? -14.005 22.018 3.736 1.00 88.31 192 SER A C 1
ATOM 1458 O O . SER A 1 192 ? -13.731 23.095 3.217 1.00 88.31 192 SER A O 1
ATOM 1460 N N . GLY A 1 193 ? -14.650 21.951 4.905 1.00 90.75 193 GLY A N 1
ATOM 1461 C CA . GLY A 1 193 ? -14.949 23.120 5.731 1.00 90.75 193 GLY A CA 1
ATOM 1462 C C . GLY A 1 193 ? -13.750 23.596 6.554 1.00 90.75 193 GLY A C 1
ATOM 1463 O O . GLY A 1 193 ? -13.588 24.801 6.734 1.00 90.75 193 GLY A O 1
ATOM 1464 N N . SER A 1 194 ? -12.922 22.667 7.044 1.00 91.75 194 SER A N 1
ATOM 1465 C CA . SER A 1 194 ? -11.669 22.952 7.764 1.00 91.75 194 SER A CA 1
ATOM 1466 C C . SER A 1 194 ? -10.433 22.907 6.860 1.00 91.75 194 SER A C 1
ATOM 1468 O O . SER A 1 194 ? -9.375 23.385 7.261 1.00 91.75 194 SER A O 1
ATOM 1470 N N . SER A 1 195 ? -10.582 22.397 5.634 1.00 89.62 195 SER A N 1
ATOM 1471 C CA . SER A 1 195 ? -9.503 22.136 4.677 1.00 89.62 195 SER A CA 1
ATOM 1472 C C . SER A 1 195 ? -8.429 21.190 5.222 1.00 89.62 195 SER A C 1
ATOM 1474 O O . SER A 1 195 ? -7.260 21.318 4.862 1.00 89.62 195 SER A O 1
ATOM 1476 N N . ASP A 1 196 ? -8.826 20.246 6.075 1.00 90.06 196 ASP A N 1
ATOM 1477 C CA . ASP A 1 196 ? -7.919 19.339 6.779 1.00 90.06 196 ASP A CA 1
ATOM 1478 C C . ASP A 1 196 ? -8.478 17.908 6.844 1.00 90.06 196 ASP A C 1
ATOM 1480 O O . ASP A 1 196 ? -9.666 17.664 6.609 1.00 90.06 196 ASP A O 1
ATOM 1484 N N . TYR A 1 197 ? -7.606 16.950 7.153 1.00 92.19 197 TYR A N 1
ATOM 1485 C CA . TYR A 1 197 ? -7.971 15.565 7.406 1.00 92.19 197 TYR A CA 1
ATOM 1486 C C . TYR A 1 197 ? -8.428 15.366 8.847 1.00 92.19 197 TYR A C 1
ATOM 1488 O O . TYR A 1 197 ? -7.686 15.586 9.801 1.00 92.19 197 TYR A O 1
ATOM 1496 N N . GLU A 1 198 ? -9.639 14.846 9.004 1.00 92.81 198 GLU A N 1
ATOM 1497 C CA . GLU A 1 198 ? -10.235 14.556 10.302 1.00 92.81 198 GLU A CA 1
ATOM 1498 C C . GLU A 1 198 ? -10.405 13.048 10.480 1.00 92.81 198 GLU A C 1
ATOM 1500 O O . GLU A 1 198 ? -10.752 12.318 9.549 1.00 92.81 198 GLU A O 1
ATOM 1505 N N . GLN A 1 199 ? -10.143 12.565 11.694 1.00 92.44 199 GLN A N 1
ATOM 1506 C CA . GLN A 1 199 ? -10.302 11.151 12.011 1.00 92.44 199 GLN A CA 1
ATOM 1507 C C . GLN A 1 199 ? -11.790 10.774 12.057 1.00 92.44 199 GLN A C 1
ATOM 1509 O O . GLN A 1 199 ? -12.582 11.398 12.770 1.00 92.44 199 GLN A O 1
ATOM 1514 N N . ASP A 1 200 ? -12.153 9.697 11.363 1.00 91.19 200 ASP A N 1
ATOM 1515 C CA . ASP A 1 200 ? -13.478 9.087 11.417 1.00 91.19 200 ASP A CA 1
ATOM 1516 C C . ASP A 1 200 ? -13.692 8.399 12.774 1.00 91.19 200 ASP A C 1
ATOM 1518 O O . ASP A 1 200 ? -13.167 7.318 13.049 1.00 91.19 200 ASP A O 1
ATOM 1522 N N . GLN A 1 201 ? -14.498 9.028 13.631 1.00 90.69 201 GLN A N 1
ATOM 1523 C CA . GLN A 1 201 ? -14.833 8.513 14.964 1.00 90.69 201 GLN A CA 1
ATOM 1524 C C . GLN A 1 201 ? -15.750 7.276 14.930 1.00 90.69 201 GLN A C 1
ATOM 1526 O O . GLN A 1 201 ? -15.975 6.653 15.967 1.00 90.69 201 GLN A O 1
ATOM 1531 N N . SER A 1 202 ? -16.295 6.922 13.761 1.00 87.56 202 SER A N 1
ATOM 1532 C CA . SER A 1 202 ? -17.133 5.734 13.546 1.00 87.56 202 SER A CA 1
ATOM 1533 C C . SER A 1 202 ? -16.344 4.552 12.966 1.00 87.56 202 SER A C 1
ATOM 1535 O O . SER A 1 202 ? -16.905 3.467 12.752 1.00 87.56 202 SER A O 1
ATOM 1537 N N . TRP A 1 203 ? -15.047 4.733 12.700 1.00 90.88 203 TRP A N 1
ATOM 1538 C CA . TRP A 1 203 ? -14.177 3.651 12.261 1.00 90.88 203 TRP A CA 1
ATOM 1539 C C . TRP A 1 203 ? -13.931 2.653 13.399 1.00 90.88 203 TRP A C 1
ATOM 1541 O O . TRP A 1 203 ? -13.588 3.032 14.517 1.00 90.88 203 TRP A O 1
ATOM 1551 N N . SER A 1 204 ? -14.097 1.363 13.109 1.00 87.88 204 SER A N 1
ATOM 1552 C CA . SER A 1 204 ? -13.745 0.282 14.024 1.00 87.88 204 SER A CA 1
ATOM 1553 C C . SER A 1 204 ? -12.324 -0.169 13.728 1.00 87.88 204 SER A C 1
ATOM 1555 O O . SER A 1 204 ? -11.977 -0.386 12.573 1.00 87.88 204 SER A O 1
ATOM 1557 N N . SER A 1 205 ? -11.515 -0.390 14.760 1.00 85.56 205 SER A N 1
ATOM 1558 C CA . SER A 1 205 ? -10.194 -1.000 14.591 1.00 85.56 205 SER A CA 1
ATOM 1559 C C . SER A 1 205 ? -10.255 -2.493 14.247 1.00 85.56 205 SER A C 1
ATOM 1561 O O . SER A 1 205 ? -9.216 -3.107 14.020 1.00 85.56 205 SER A O 1
ATOM 1563 N N . ASP A 1 206 ? -11.441 -3.102 14.229 1.00 88.31 206 ASP A N 1
ATOM 1564 C CA . ASP A 1 206 ? -11.628 -4.530 13.970 1.00 88.31 206 ASP A CA 1
ATOM 1565 C C . ASP A 1 206 ? -11.687 -4.823 12.465 1.00 88.31 206 ASP A C 1
ATOM 1567 O O . ASP A 1 206 ? -12.630 -5.449 11.994 1.00 88.31 206 ASP A O 1
ATOM 1571 N N . HIS A 1 207 ? -10.704 -4.347 11.698 1.00 92.44 207 HIS A N 1
ATOM 1572 C CA . HIS A 1 207 ? -10.558 -4.660 10.278 1.00 92.44 207 HIS A CA 1
ATOM 1573 C C . HIS A 1 207 ? -9.100 -4.982 9.947 1.00 92.44 207 HIS A C 1
ATOM 1575 O O . HIS A 1 207 ? -8.190 -4.226 10.282 1.00 92.44 207 HIS A O 1
ATOM 1581 N N . TRP A 1 208 ? -8.872 -6.096 9.258 1.00 96.38 208 TRP A N 1
ATOM 1582 C CA . TRP A 1 208 ? -7.556 -6.541 8.801 1.00 96.38 208 TRP A CA 1
ATOM 1583 C C . TRP A 1 208 ? -7.567 -6.806 7.304 1.00 96.38 208 TRP A C 1
ATOM 1585 O O . TRP A 1 208 ? -8.574 -7.273 6.766 1.00 96.38 208 TRP A O 1
ATOM 1595 N N . LEU A 1 209 ? -6.431 -6.568 6.645 1.00 97.00 209 LEU A N 1
ATOM 1596 C CA . LEU A 1 209 ? -6.248 -6.995 5.263 1.00 97.00 209 LEU A CA 1
ATOM 1597 C C . LEU A 1 209 ? -6.262 -8.523 5.178 1.00 97.00 209 LEU A C 1
ATOM 1599 O O . LEU A 1 209 ? -5.530 -9.227 5.883 1.00 97.00 209 LEU A O 1
ATOM 1603 N N . LYS A 1 210 ? -7.094 -9.017 4.268 1.00 96.62 210 LYS A N 1
ATOM 1604 C CA . LYS A 1 210 ? -7.205 -10.419 3.895 1.00 96.62 210 LYS A CA 1
ATOM 1605 C C . LYS A 1 210 ? -6.995 -10.529 2.395 1.00 96.62 210 LYS A C 1
ATOM 1607 O O . LYS A 1 210 ? -7.684 -9.877 1.616 1.00 96.62 210 LYS A O 1
ATOM 1612 N N . MET A 1 211 ? -6.051 -11.367 2.012 1.00 96.62 211 MET A N 1
ATOM 1613 C CA . MET A 1 211 ? -5.750 -11.709 0.634 1.00 96.62 211 MET A CA 1
ATOM 1614 C C . MET A 1 211 ? -5.985 -13.203 0.444 1.00 96.62 211 MET A C 1
ATOM 1616 O O . MET A 1 211 ? -5.457 -14.027 1.195 1.00 96.62 211 MET A O 1
ATOM 1620 N N . ASP A 1 212 ? -6.793 -13.532 -0.554 1.00 92.12 212 ASP A N 1
ATOM 1621 C CA . ASP A 1 212 ? -6.914 -14.884 -1.084 1.00 92.12 212 ASP A CA 1
ATOM 1622 C C . ASP A 1 212 ? -6.248 -14.965 -2.468 1.00 92.12 212 ASP A C 1
ATOM 1624 O O . ASP A 1 212 ? -5.541 -14.051 -2.878 1.00 92.12 212 ASP A O 1
ATOM 1628 N N . ALA A 1 213 ? -6.429 -16.072 -3.188 1.00 89.75 213 ALA A N 1
ATOM 1629 C CA . ALA A 1 213 ? -5.785 -16.265 -4.488 1.00 89.75 213 ALA A CA 1
ATOM 1630 C C . ALA A 1 213 ? -6.276 -15.302 -5.590 1.00 89.75 213 ALA A C 1
ATOM 1632 O O . ALA A 1 213 ? -5.616 -15.185 -6.617 1.00 89.75 213 ALA A O 1
ATOM 1633 N N . ASN A 1 214 ? -7.439 -14.661 -5.426 1.00 90.69 214 ASN A N 1
ATOM 1634 C CA . ASN A 1 214 ? -8.072 -13.841 -6.465 1.00 90.69 214 ASN A CA 1
ATOM 1635 C C . ASN A 1 214 ? -8.561 -12.472 -5.974 1.00 90.69 214 ASN A C 1
ATOM 1637 O O . ASN A 1 214 ? -8.949 -11.651 -6.802 1.00 90.69 214 ASN A O 1
ATOM 1641 N N . SER A 1 215 ? -8.616 -12.225 -4.665 1.00 92.44 215 SER A N 1
ATOM 1642 C CA . SER A 1 215 ? -9.185 -10.999 -4.118 1.00 92.44 215 SER A CA 1
ATOM 1643 C C . SER A 1 215 ? -8.466 -10.490 -2.872 1.00 92.44 215 SER A C 1
ATOM 1645 O O . SER A 1 215 ? -7.869 -11.250 -2.103 1.00 92.44 215 SER A O 1
ATOM 1647 N N . VAL A 1 216 ? -8.557 -9.173 -2.681 1.00 95.12 216 VAL A N 1
ATOM 1648 C CA . VAL A 1 216 ? -8.105 -8.456 -1.489 1.00 95.12 216 VAL A CA 1
ATOM 1649 C C . VAL A 1 216 ? -9.326 -7.820 -0.831 1.00 95.12 216 VAL A C 1
ATOM 1651 O O . VAL A 1 216 ? -10.138 -7.171 -1.487 1.00 95.12 216 VAL A O 1
ATOM 1654 N N . SER A 1 217 ? -9.476 -8.024 0.473 1.00 94.75 217 SER A N 1
ATOM 1655 C CA . SER A 1 217 ? -10.654 -7.623 1.245 1.00 94.75 217 SER A CA 1
ATOM 1656 C C . SER A 1 217 ? -10.284 -7.182 2.660 1.00 94.75 217 SER A C 1
ATOM 1658 O O . SER A 1 217 ? -9.139 -7.332 3.100 1.00 94.75 217 SER A O 1
ATOM 1660 N N . LEU A 1 218 ? -11.270 -6.644 3.380 1.00 94.25 218 LEU A N 1
ATOM 1661 C CA . LEU A 1 218 ? -11.185 -6.387 4.814 1.00 94.25 218 LEU A CA 1
ATOM 1662 C C . LEU A 1 218 ? -12.007 -7.432 5.568 1.00 94.25 218 LEU A C 1
ATOM 1664 O O . LEU A 1 218 ? -13.186 -7.636 5.288 1.00 94.25 218 LEU A O 1
ATOM 1668 N N . THR A 1 219 ? -11.398 -8.076 6.561 1.00 93.44 219 THR A N 1
ATOM 1669 C CA . THR A 1 219 ? -12.094 -8.987 7.480 1.00 93.44 219 THR A CA 1
ATOM 1670 C C . THR A 1 219 ? -12.136 -8.401 8.880 1.00 93.44 219 THR A C 1
ATOM 1672 O O . THR A 1 219 ? -11.163 -7.795 9.317 1.00 93.44 219 THR A O 1
ATOM 1675 N N . SER A 1 220 ? -13.235 -8.616 9.602 1.00 92.38 220 SER A N 1
ATOM 1676 C CA . SER A 1 220 ? -13.330 -8.292 11.030 1.00 92.38 220 SER A CA 1
ATOM 1677 C C . SER A 1 220 ? -12.931 -9.435 11.958 1.00 92.38 220 SER A C 1
ATOM 1679 O O . SER A 1 220 ? -12.920 -9.294 13.181 1.00 92.38 220 SER A O 1
ATOM 1681 N N . ASN A 1 221 ? -12.560 -10.578 11.384 1.00 93.12 221 ASN A N 1
ATOM 1682 C CA . ASN A 1 221 ? -12.033 -11.711 12.118 1.00 93.12 221 ASN A CA 1
ATOM 1683 C C . ASN A 1 221 ? -10.507 -11.738 11.992 1.00 93.12 221 ASN A C 1
ATOM 1685 O O . ASN A 1 221 ? -9.974 -12.161 10.968 1.00 93.12 221 ASN A O 1
ATOM 1689 N N . ALA A 1 222 ? -9.800 -11.363 13.060 1.00 94.38 222 ALA A N 1
ATOM 1690 C CA . ALA A 1 222 ? -8.335 -11.357 13.092 1.00 94.38 222 ALA A CA 1
ATOM 1691 C C . ALA A 1 222 ? -7.697 -12.713 12.720 1.00 94.38 222 ALA A C 1
ATOM 1693 O O . ALA A 1 222 ? -6.583 -12.743 12.211 1.00 94.38 222 ALA A O 1
ATOM 1694 N N . SER A 1 223 ? -8.392 -13.837 12.942 1.00 95.56 223 SER A N 1
ATOM 1695 C CA . SER A 1 223 ? -7.887 -15.169 12.561 1.00 95.56 223 SER A CA 1
ATOM 1696 C C . SER A 1 223 ? -7.939 -15.455 11.056 1.00 95.56 223 SER A C 1
ATOM 1698 O O . SER A 1 223 ? -7.298 -16.394 10.597 1.00 95.56 223 SER A O 1
ATOM 1700 N N . GLU A 1 224 ? -8.685 -14.656 10.295 1.00 95.56 224 GLU A N 1
ATOM 1701 C CA . GLU A 1 224 ? -8.745 -14.718 8.831 1.00 95.56 224 GLU A CA 1
ATOM 1702 C C . GLU A 1 224 ? -7.831 -13.688 8.157 1.00 95.56 224 GLU A C 1
ATOM 1704 O O . GLU A 1 224 ? -7.812 -13.611 6.929 1.00 95.56 224 GLU A O 1
ATOM 1709 N N . ALA A 1 225 ? -7.116 -12.873 8.937 1.00 97.19 225 ALA A N 1
ATOM 1710 C CA . ALA A 1 225 ? -6.171 -11.901 8.413 1.00 97.19 225 ALA A CA 1
ATOM 1711 C C . ALA A 1 225 ? -4.988 -12.610 7.748 1.00 97.19 225 ALA A C 1
ATOM 1713 O O . ALA A 1 225 ? -4.447 -13.581 8.283 1.00 97.19 225 ALA A O 1
ATOM 1714 N N . THR A 1 226 ? -4.540 -12.083 6.612 1.00 98.12 226 THR A N 1
ATOM 1715 C CA . THR A 1 226 ? -3.335 -12.593 5.959 1.00 98.12 226 THR A CA 1
ATOM 1716 C C . THR A 1 226 ? -2.106 -12.065 6.691 1.00 98.12 226 THR A C 1
ATOM 1718 O O . THR A 1 226 ? -2.000 -10.874 6.994 1.00 98.12 226 THR A O 1
ATOM 1721 N N . ALA A 1 227 ? -1.159 -12.955 6.980 1.00 98.31 227 ALA A N 1
ATOM 1722 C CA . ALA A 1 227 ? 0.178 -12.552 7.385 1.00 98.31 227 ALA A CA 1
ATOM 1723 C C . ALA A 1 227 ? 0.972 -12.169 6.132 1.00 98.31 227 ALA A C 1
ATOM 1725 O O . ALA A 1 227 ? 1.090 -12.970 5.208 1.00 98.31 227 ALA A O 1
ATOM 1726 N N . PHE A 1 228 ? 1.520 -10.959 6.109 1.00 98.56 228 PHE A N 1
ATOM 1727 C CA . PHE A 1 228 ? 2.317 -10.442 5.007 1.00 98.56 228 PHE A CA 1
ATOM 1728 C C . PHE A 1 228 ? 3.799 -10.378 5.373 1.00 98.56 228 PHE A C 1
ATOM 1730 O O . PHE A 1 228 ? 4.171 -10.026 6.492 1.00 98.56 228 PHE A O 1
ATOM 1737 N N . MET A 1 229 ? 4.653 -10.679 4.407 1.00 98.44 229 MET A N 1
ATOM 1738 C CA . MET A 1 229 ? 6.047 -10.277 4.379 1.00 98.44 229 MET A CA 1
ATOM 1739 C C . MET A 1 229 ? 6.132 -8.914 3.687 1.00 98.44 229 MET A C 1
ATOM 1741 O O . MET A 1 229 ? 5.629 -8.746 2.577 1.00 98.44 229 MET A O 1
ATOM 1745 N N . LEU A 1 230 ? 6.800 -7.954 4.326 1.00 98.06 230 LEU A N 1
ATOM 1746 C CA . LEU A 1 230 ? 7.210 -6.704 3.690 1.00 98.06 230 LEU A CA 1
ATOM 1747 C C . LEU A 1 230 ? 8.524 -6.954 2.950 1.00 98.06 230 LEU A C 1
ATOM 1749 O O . LEU A 1 230 ? 9.602 -6.858 3.543 1.00 98.06 230 LEU A O 1
ATOM 1753 N N . ALA A 1 231 ? 8.426 -7.337 1.682 1.00 97.06 231 ALA A N 1
ATOM 1754 C CA . ALA A 1 231 ? 9.578 -7.678 0.865 1.00 97.06 231 ALA A CA 1
ATOM 1755 C C . ALA A 1 231 ? 10.236 -6.419 0.281 1.00 97.06 231 ALA A C 1
ATOM 1757 O O . ALA A 1 231 ? 9.547 -5.518 -0.199 1.00 97.06 231 ALA A O 1
ATOM 1758 N N . ASP A 1 232 ? 11.566 -6.365 0.326 1.00 94.12 232 ASP A N 1
ATOM 1759 C CA . ASP A 1 232 ? 12.366 -5.300 -0.275 1.00 94.12 232 ASP A CA 1
ATOM 1760 C C . ASP A 1 232 ? 12.281 -5.370 -1.806 1.00 94.12 232 ASP A C 1
ATOM 1762 O O . ASP A 1 232 ? 12.521 -6.422 -2.405 1.00 94.12 232 ASP A O 1
ATOM 1766 N N . ALA A 1 233 ? 11.919 -4.250 -2.429 1.00 91.75 233 ALA A N 1
ATOM 1767 C CA . ALA A 1 233 ? 11.735 -4.140 -3.870 1.00 91.75 233 ALA A CA 1
ATOM 1768 C C . ALA A 1 233 ? 12.866 -3.376 -4.580 1.00 91.75 233 ALA A C 1
ATOM 1770 O O . ALA A 1 233 ? 12.790 -3.194 -5.791 1.00 91.75 233 ALA A O 1
ATOM 1771 N N . ASN A 1 234 ? 13.910 -2.934 -3.867 1.00 87.25 234 ASN A N 1
ATOM 1772 C CA . ASN A 1 234 ? 14.996 -2.146 -4.468 1.00 87.25 234 ASN A CA 1
ATOM 1773 C C . ASN A 1 234 ? 15.768 -2.909 -5.555 1.00 87.25 234 ASN A C 1
ATOM 1775 O O . ASN A 1 234 ? 16.237 -2.286 -6.498 1.00 87.25 234 ASN A O 1
ATOM 1779 N N . ASP A 1 235 ? 15.850 -4.236 -5.437 1.00 85.75 235 ASP A N 1
ATOM 1780 C CA . ASP A 1 235 ? 16.506 -5.106 -6.422 1.00 85.75 235 ASP A CA 1
ATOM 1781 C C . ASP A 1 235 ? 15.524 -5.655 -7.479 1.00 85.75 235 ASP A C 1
ATOM 1783 O O . ASP A 1 235 ? 15.915 -6.430 -8.348 1.00 85.75 235 ASP A O 1
ATOM 1787 N N . LEU A 1 236 ? 14.226 -5.325 -7.391 1.00 87.62 236 LEU A N 1
ATOM 1788 C CA . LEU A 1 236 ? 13.223 -5.788 -8.361 1.00 87.62 236 LEU A CA 1
ATOM 1789 C C . LEU A 1 236 ? 13.317 -4.995 -9.665 1.00 87.62 236 LEU A C 1
ATOM 1791 O O . LEU A 1 236 ? 13.220 -5.563 -10.752 1.00 87.62 236 LEU A O 1
ATOM 1795 N N . ILE A 1 237 ? 13.486 -3.680 -9.541 1.00 84.38 237 ILE A N 1
ATOM 1796 C CA . ILE A 1 237 ? 13.813 -2.771 -10.634 1.00 84.38 237 ILE A CA 1
ATOM 1797 C C . ILE A 1 237 ? 14.752 -1.683 -10.108 1.00 84.38 237 ILE A C 1
ATOM 1799 O O . ILE A 1 237 ? 14.628 -1.278 -8.956 1.00 84.38 237 ILE A O 1
ATOM 1803 N N . ASP A 1 238 ? 15.644 -1.168 -10.954 1.00 76.06 238 ASP A N 1
ATOM 1804 C CA . ASP A 1 238 ? 16.570 -0.088 -10.589 1.00 76.06 238 ASP A CA 1
ATOM 1805 C C . ASP A 1 238 ? 15.828 1.252 -10.417 1.00 76.06 238 ASP A C 1
ATOM 1807 O O . ASP A 1 238 ? 15.796 2.099 -11.312 1.00 76.06 238 ASP A O 1
ATOM 1811 N N . VAL A 1 239 ? 15.181 1.438 -9.264 1.00 71.38 239 VAL A N 1
ATOM 1812 C CA . VAL A 1 239 ? 14.449 2.669 -8.902 1.00 71.38 239 VAL A CA 1
ATOM 1813 C C . VAL A 1 239 ? 15.171 3.531 -7.884 1.00 71.38 239 VAL A C 1
ATOM 1815 O O . VAL A 1 239 ? 14.871 4.719 -7.772 1.00 71.38 239 VAL A O 1
ATOM 1818 N N . SER A 1 240 ? 16.126 2.957 -7.155 1.00 70.69 240 SER A N 1
ATOM 1819 C CA . SER A 1 240 ? 16.890 3.687 -6.154 1.00 70.69 240 SER A CA 1
ATOM 1820 C C . SER A 1 240 ? 18.229 4.145 -6.725 1.00 70.69 240 SER A C 1
ATOM 1822 O O . SER A 1 240 ? 18.884 3.432 -7.483 1.00 70.69 240 SER A O 1
ATOM 1824 N N . VAL A 1 241 ? 18.648 5.352 -6.348 1.00 69.81 241 VAL A N 1
ATOM 1825 C CA . VAL A 1 241 ? 20.027 5.804 -6.540 1.00 69.81 241 VAL A CA 1
ATOM 1826 C C . VAL A 1 241 ? 20.760 5.532 -5.224 1.00 69.81 241 VAL A C 1
ATOM 1828 O O . VAL A 1 241 ? 20.486 6.225 -4.238 1.00 69.81 241 VAL A O 1
ATOM 1831 N N . PRO A 1 242 ? 21.660 4.532 -5.158 1.00 69.75 242 PRO A N 1
ATOM 1832 C CA . PRO A 1 242 ? 22.329 4.158 -3.913 1.00 69.75 242 PRO A CA 1
ATOM 1833 C C . PRO A 1 242 ? 23.012 5.353 -3.240 1.00 69.75 242 PRO A C 1
ATOM 1835 O O . PRO A 1 242 ? 23.485 6.252 -3.930 1.00 69.75 242 PRO A O 1
ATOM 1838 N N . ALA A 1 243 ? 23.091 5.369 -1.904 1.00 67.00 243 ALA A N 1
ATOM 1839 C CA . ALA A 1 243 ? 23.714 6.457 -1.128 1.00 67.00 243 ALA A CA 1
ATOM 1840 C C . ALA A 1 243 ? 25.140 6.810 -1.603 1.00 67.00 243 ALA A C 1
ATOM 1842 O O . ALA A 1 243 ? 25.518 7.977 -1.605 1.00 67.00 243 ALA A O 1
ATOM 1843 N N . GLU A 1 244 ? 25.868 5.803 -2.086 1.00 67.56 244 GLU A N 1
ATOM 1844 C CA . GLU A 1 244 ? 27.255 5.892 -2.559 1.00 67.56 244 GLU A CA 1
ATOM 1845 C C . GLU A 1 244 ? 27.375 5.948 -4.093 1.00 67.56 244 GLU A C 1
ATOM 1847 O O . GLU A 1 244 ? 28.456 5.761 -4.646 1.00 67.56 244 GLU A O 1
ATOM 1852 N N . SER A 1 245 ? 26.263 6.118 -4.813 1.00 71.69 245 SER A N 1
ATOM 1853 C CA . SER A 1 245 ? 26.302 6.276 -6.266 1.00 71.69 245 SER A CA 1
ATOM 1854 C C . SER A 1 245 ? 26.844 7.655 -6.631 1.00 71.69 245 SER A C 1
ATOM 1856 O O . SER A 1 245 ? 26.429 8.651 -6.043 1.00 71.69 245 SER A O 1
ATOM 1858 N N . ASP A 1 246 ? 27.664 7.731 -7.681 1.00 67.75 246 ASP A N 1
ATOM 1859 C CA . ASP A 1 246 ? 28.093 9.002 -8.287 1.00 67.75 246 ASP A CA 1
ATOM 1860 C C . ASP A 1 246 ? 26.905 9.850 -8.787 1.00 67.75 246 ASP A C 1
ATOM 1862 O O . ASP A 1 246 ? 27.029 11.055 -8.994 1.00 67.75 246 ASP A O 1
ATOM 1866 N N . PHE A 1 247 ? 25.734 9.229 -8.980 1.00 66.25 247 PHE A N 1
ATOM 1867 C CA . PHE A 1 247 ? 24.487 9.916 -9.320 1.00 66.25 247 PHE A CA 1
ATOM 1868 C C . PHE A 1 247 ? 23.692 10.374 -8.091 1.00 66.25 247 PHE A C 1
ATOM 1870 O O . PHE A 1 247 ? 22.672 11.048 -8.244 1.00 66.25 247 PHE A O 1
ATOM 1877 N N . ASN A 1 248 ? 24.122 10.024 -6.873 1.00 69.50 248 ASN A N 1
ATOM 1878 C CA . ASN A 1 248 ? 23.484 10.477 -5.648 1.00 69.50 248 ASN A CA 1
ATOM 1879 C C . ASN A 1 248 ? 24.042 11.848 -5.242 1.00 69.50 248 ASN A C 1
ATOM 1881 O O . ASN A 1 248 ? 25.200 11.942 -4.821 1.00 69.50 248 ASN A O 1
ATOM 1885 N N . PRO A 1 249 ? 23.233 12.921 -5.275 1.00 61.97 249 PRO A N 1
ATOM 1886 C CA . PRO A 1 249 ? 23.703 14.245 -4.880 1.00 61.97 249 PRO A CA 1
ATOM 1887 C C . PRO A 1 249 ? 24.084 14.321 -3.394 1.00 61.97 249 PRO A C 1
ATOM 1889 O O . PRO A 1 249 ? 24.820 15.224 -3.011 1.00 61.97 249 PRO A O 1
ATOM 1892 N N . LYS A 1 250 ? 23.621 13.381 -2.553 1.00 62.28 250 LYS A N 1
ATOM 1893 C CA . LYS A 1 250 ? 24.047 13.275 -1.149 1.00 62.28 250 LYS A CA 1
ATOM 1894 C C . LYS A 1 250 ? 25.423 12.619 -0.985 1.00 62.28 250 LYS A C 1
ATOM 1896 O O . LYS A 1 250 ? 26.066 12.868 0.029 1.00 62.28 250 LYS A O 1
ATOM 1901 N N . GLY A 1 251 ? 25.845 11.790 -1.944 1.00 59.88 251 GLY A N 1
ATOM 1902 C CA . GLY A 1 251 ? 27.128 11.072 -1.932 1.00 59.88 251 GLY A CA 1
ATOM 1903 C C . GLY A 1 251 ? 28.237 11.767 -2.727 1.00 59.88 251 GLY A C 1
ATOM 1904 O O . GLY A 1 251 ? 29.413 11.458 -2.561 1.00 59.88 251 GLY A O 1
ATOM 1905 N N . THR A 1 252 ? 27.888 12.740 -3.571 1.00 58.78 252 THR A N 1
ATOM 1906 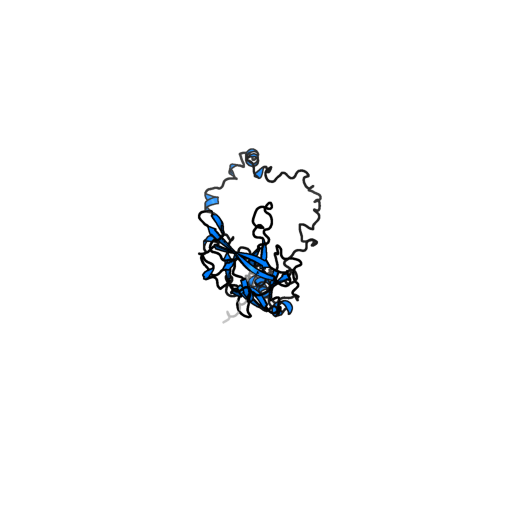C CA . THR A 1 252 ? 28.876 13.521 -4.319 1.00 58.78 252 THR A CA 1
ATOM 1907 C C . THR A 1 252 ? 29.484 14.583 -3.403 1.00 58.78 252 THR A C 1
ATOM 1909 O O . THR A 1 252 ? 28.807 15.544 -3.033 1.00 58.78 252 THR A O 1
ATOM 1912 N N . GLU A 1 253 ? 30.767 14.448 -3.047 1.00 61.22 253 GLU A N 1
ATOM 1913 C CA . GLU A 1 253 ? 31.501 15.544 -2.406 1.00 61.22 253 GLU A CA 1
ATOM 1914 C C . GLU A 1 253 ? 31.409 16.778 -3.302 1.00 61.22 253 GLU A C 1
ATOM 1916 O O . GLU A 1 253 ? 31.790 16.727 -4.476 1.00 61.22 253 GLU A O 1
ATOM 1921 N N . TRP A 1 254 ? 30.895 17.882 -2.753 1.00 56.66 254 TRP A N 1
ATOM 1922 C CA . TRP A 1 254 ? 30.812 19.152 -3.459 1.00 56.66 254 TRP A CA 1
ATOM 1923 C C . TRP A 1 254 ? 32.187 19.502 -4.027 1.00 56.66 254 TRP A C 1
ATOM 1925 O O . TRP A 1 254 ? 33.105 19.887 -3.302 1.00 56.66 254 TRP A O 1
ATOM 1935 N N . GLN A 1 255 ? 32.343 19.351 -5.340 1.00 56.91 255 GLN A N 1
ATOM 1936 C CA . GLN A 1 255 ? 33.542 19.803 -6.015 1.00 56.91 255 GLN A CA 1
ATOM 1937 C C . GLN A 1 255 ? 33.452 21.320 -6.038 1.00 56.91 255 GLN A C 1
ATOM 1939 O O . GLN A 1 255 ? 32.590 21.884 -6.714 1.00 56.91 255 GLN A O 1
ATOM 1944 N N . THR A 1 256 ? 34.330 21.988 -5.292 1.00 51.34 256 THR A N 1
ATOM 1945 C CA . THR A 1 256 ? 34.529 23.427 -5.425 1.00 51.34 256 THR A CA 1
ATOM 1946 C C . THR A 1 256 ? 34.845 23.685 -6.892 1.00 51.34 256 THR A C 1
ATOM 1948 O O . THR A 1 256 ? 35.953 23.415 -7.359 1.00 51.34 256 THR A O 1
ATOM 1951 N N . ASN A 1 257 ? 33.854 24.145 -7.656 1.00 53.69 257 ASN A N 1
ATOM 1952 C CA . ASN A 1 257 ? 34.081 24.637 -9.002 1.00 53.69 257 ASN A CA 1
ATOM 1953 C C . ASN A 1 257 ? 35.261 25.613 -8.907 1.00 53.69 257 ASN A C 1
ATOM 1955 O O . ASN A 1 257 ? 35.298 26.449 -8.002 1.00 53.69 257 ASN A O 1
ATOM 1959 N N . SER A 1 258 ? 36.209 25.536 -9.842 1.00 55.47 258 SER A N 1
ATOM 1960 C CA . SER A 1 258 ? 37.344 26.462 -9.937 1.00 55.47 258 SER A CA 1
ATOM 1961 C C . SER A 1 258 ? 36.935 27.950 -9.959 1.00 55.47 258 SER A C 1
ATOM 1963 O O . SER A 1 258 ? 37.802 28.814 -9.859 1.00 55.47 258 SER A O 1
ATOM 1965 N N . PHE A 1 259 ? 35.635 28.249 -10.071 1.00 56.12 259 PHE A N 1
ATOM 1966 C CA . PHE A 1 259 ? 35.048 29.585 -10.069 1.00 56.12 259 PHE A CA 1
ATOM 1967 C C . PHE A 1 259 ? 34.016 29.880 -8.965 1.00 56.12 259 PHE A C 1
ATOM 1969 O O . PHE A 1 259 ? 33.510 30.999 -8.942 1.00 56.12 259 PHE A O 1
ATOM 1976 N N . ALA A 1 260 ? 33.695 28.964 -8.041 1.00 54.69 260 ALA A N 1
ATOM 1977 C CA . ALA A 1 260 ? 32.769 29.286 -6.947 1.00 54.69 260 ALA A CA 1
ATOM 1978 C C . ALA A 1 260 ? 33.094 28.525 -5.655 1.00 54.69 260 ALA A C 1
ATOM 1980 O O . ALA A 1 260 ? 32.899 27.314 -5.559 1.00 54.69 260 ALA A O 1
ATOM 1981 N N . ALA A 1 261 ? 33.564 29.264 -4.647 1.00 56.09 261 ALA A N 1
ATOM 1982 C CA . ALA A 1 261 ? 33.581 28.794 -3.267 1.00 56.09 261 ALA A CA 1
ATOM 1983 C C . ALA A 1 261 ? 32.140 28.704 -2.740 1.00 56.09 261 ALA A C 1
ATOM 1985 O O . ALA A 1 261 ? 31.318 29.571 -3.039 1.00 56.09 261 ALA A O 1
ATOM 1986 N N . TYR A 1 262 ? 31.844 27.670 -1.952 1.00 48.81 262 TYR A N 1
ATOM 1987 C CA . TYR A 1 262 ? 30.589 27.601 -1.207 1.00 48.81 262 TYR A CA 1
ATOM 1988 C C . TYR A 1 262 ? 30.574 28.743 -0.169 1.00 48.81 262 TYR A C 1
ATOM 1990 O O . TYR A 1 262 ? 31.561 28.876 0.560 1.00 48.81 262 TYR A O 1
ATOM 1998 N N . PRO A 1 263 ? 29.537 29.601 -0.103 1.00 59.75 263 PRO A N 1
ATOM 1999 C CA . PRO A 1 263 ? 29.515 30.707 0.849 1.00 59.75 263 PRO A CA 1
ATOM 2000 C C . PRO A 1 263 ? 29.507 30.179 2.287 1.00 59.75 263 PRO A C 1
ATOM 2002 O O . PRO A 1 263 ? 28.642 29.390 2.653 1.00 59.75 263 PRO A O 1
ATOM 2005 N N . GLU A 1 264 ? 30.445 30.631 3.121 1.00 58.94 264 GLU A N 1
ATOM 2006 C CA . GLU A 1 264 ? 30.491 30.257 4.549 1.00 58.94 264 GLU A CA 1
ATOM 2007 C C . GLU A 1 264 ? 29.312 30.843 5.349 1.00 58.94 264 GLU A C 1
ATOM 2009 O O . GLU A 1 264 ? 28.984 30.373 6.435 1.00 58.94 264 GLU A O 1
ATOM 2014 N N . THR A 1 265 ? 28.641 31.841 4.778 1.00 57.91 265 THR A N 1
ATOM 2015 C CA . THR A 1 265 ? 27.382 32.418 5.247 1.00 57.91 265 THR A CA 1
ATOM 2016 C C . THR A 1 265 ? 26.322 32.197 4.177 1.00 57.91 265 THR A C 1
ATOM 2018 O O . THR A 1 265 ? 26.061 33.079 3.355 1.00 57.91 265 THR A O 1
ATOM 2021 N N . VAL A 1 266 ? 25.747 30.997 4.142 1.00 55.00 266 VAL A N 1
ATOM 2022 C CA . VAL A 1 266 ? 24.461 30.806 3.466 1.00 55.00 266 VAL A CA 1
ATOM 2023 C C . VAL A 1 266 ? 23.443 31.545 4.328 1.00 55.00 266 VAL A C 1
ATOM 2025 O O . VAL A 1 266 ? 23.357 31.280 5.526 1.00 55.00 266 VAL A O 1
ATOM 2028 N N . TRP A 1 267 ? 22.772 32.542 3.760 1.00 55.19 267 TRP A N 1
ATOM 2029 C CA . TRP A 1 267 ? 21.670 33.220 4.435 1.00 55.19 267 TRP A CA 1
ATOM 2030 C C . TRP A 1 267 ? 20.611 32.171 4.781 1.00 55.19 267 TRP A C 1
ATOM 2032 O O . TRP A 1 267 ? 20.369 31.263 3.979 1.00 55.19 267 TRP A O 1
ATOM 2042 N N . ASP A 1 268 ? 20.027 32.263 5.980 1.00 56.56 268 ASP A N 1
ATOM 2043 C CA . ASP A 1 268 ? 18.811 31.510 6.288 1.00 56.56 268 ASP A CA 1
ATOM 2044 C C . ASP A 1 268 ? 17.792 31.813 5.182 1.00 56.56 268 ASP A C 1
ATOM 2046 O O . ASP A 1 268 ? 17.759 32.939 4.689 1.00 56.56 268 ASP A O 1
ATOM 2050 N N . TYR A 1 269 ? 16.988 30.842 4.749 1.00 56.38 269 TYR A N 1
ATOM 2051 C CA . TYR A 1 269 ? 15.969 31.088 3.724 1.00 56.38 269 TYR A CA 1
ATOM 2052 C C . TYR A 1 269 ? 15.065 32.268 4.122 1.00 56.38 269 TYR A C 1
ATOM 2054 O O . TYR A 1 269 ? 14.676 33.067 3.269 1.00 56.38 269 TYR A O 1
ATOM 2062 N N . ASP A 1 270 ? 14.822 32.439 5.421 1.00 58.72 270 ASP A N 1
ATOM 2063 C CA . ASP A 1 270 ? 14.069 33.566 5.975 1.00 58.72 270 ASP A CA 1
ATOM 2064 C C . ASP A 1 270 ? 14.829 34.908 5.906 1.00 58.72 270 ASP A C 1
ATOM 2066 O O . ASP A 1 270 ? 14.210 35.966 5.817 1.00 58.72 270 ASP A O 1
ATOM 2070 N N . ASP A 1 271 ? 16.162 34.877 5.847 1.00 61.38 271 ASP A N 1
ATOM 2071 C CA . ASP A 1 271 ? 17.040 36.038 5.638 1.00 61.38 271 ASP A CA 1
ATOM 2072 C C . ASP A 1 271 ? 17.273 36.344 4.144 1.00 61.38 271 ASP A C 1
ATOM 2074 O O . ASP A 1 271 ? 18.115 37.178 3.787 1.00 61.38 271 ASP A O 1
ATOM 2078 N N . SER A 1 272 ? 16.542 35.680 3.240 1.00 63.00 272 SER A N 1
ATOM 2079 C CA . SER A 1 272 ? 16.611 35.978 1.814 1.00 63.00 272 SER A CA 1
ATOM 2080 C C . SER A 1 272 ? 16.224 37.411 1.513 1.00 63.00 272 SER A C 1
ATOM 2082 O O . SER A 1 272 ? 15.128 37.870 1.843 1.00 63.00 272 SER A O 1
ATOM 2084 N N . GLU A 1 273 ? 17.047 38.081 0.714 1.00 61.47 273 GLU A N 1
ATOM 2085 C CA . GLU A 1 273 ? 16.627 39.328 0.079 1.00 61.47 273 GLU A CA 1
ATOM 2086 C C . GLU A 1 273 ? 15.436 39.112 -0.871 1.00 61.47 273 GLU A C 1
ATOM 2088 O O . GLU A 1 273 ? 14.707 40.063 -1.115 1.00 61.47 273 GLU A O 1
ATOM 2093 N N . LEU A 1 274 ? 15.192 37.880 -1.348 1.00 60.66 274 LEU A N 1
ATOM 2094 C CA . LEU A 1 274 ? 14.022 37.523 -2.164 1.00 60.66 274 LEU A CA 1
ATOM 2095 C C . LEU A 1 274 ? 12.729 37.371 -1.343 1.00 60.66 274 LEU A C 1
ATOM 2097 O O . LEU A 1 274 ? 11.650 37.522 -1.905 1.00 60.66 274 LEU A O 1
ATOM 2101 N N . ASN A 1 275 ? 12.829 37.086 -0.039 1.00 55.69 275 ASN A N 1
ATOM 2102 C CA . ASN A 1 275 ? 11.684 36.930 0.876 1.00 55.69 275 ASN A CA 1
ATOM 2103 C C . ASN A 1 275 ? 11.385 38.209 1.675 1.00 55.69 275 ASN A C 1
ATOM 2105 O O . ASN A 1 275 ? 10.524 38.219 2.553 1.00 55.69 275 ASN A O 1
ATOM 2109 N N . SER A 1 276 ? 12.093 39.296 1.380 1.00 62.81 276 SER A N 1
ATOM 2110 C CA . SER A 1 276 ? 11.881 40.605 1.984 1.00 62.81 276 SER A CA 1
ATOM 2111 C C . SER A 1 276 ? 11.717 41.667 0.900 1.00 62.81 276 SER A C 1
ATOM 2113 O O . SER A 1 276 ? 12.191 41.514 -0.224 1.00 62.81 276 SER A O 1
ATOM 2115 N N . ASP A 1 277 ? 11.105 42.800 1.248 1.00 64.94 277 ASP A N 1
ATOM 2116 C CA . ASP A 1 277 ? 10.941 43.939 0.328 1.00 64.94 277 ASP A CA 1
ATOM 2117 C C . ASP A 1 277 ? 12.286 44.540 -0.138 1.00 64.94 277 ASP A C 1
ATOM 2119 O O . ASP A 1 277 ? 12.314 45.452 -0.962 1.00 64.94 277 ASP A O 1
ATOM 2123 N N . LEU A 1 278 ? 13.414 44.051 0.390 1.00 65.75 278 LEU A N 1
ATOM 2124 C CA . LEU A 1 278 ? 14.771 44.446 0.021 1.00 65.75 278 LEU A CA 1
ATOM 2125 C C . LEU A 1 278 ? 15.095 44.174 -1.448 1.00 65.75 278 LEU A C 1
ATOM 2127 O O . LEU A 1 278 ? 15.818 44.979 -2.034 1.00 65.75 278 LEU A O 1
ATOM 2131 N N . PHE A 1 279 ? 14.582 43.091 -2.044 1.00 66.31 279 PHE A N 1
ATOM 2132 C CA . PHE A 1 279 ? 14.749 42.854 -3.479 1.00 66.31 279 PHE A CA 1
ATOM 2133 C C . PHE A 1 279 ? 14.118 43.988 -4.290 1.00 66.31 279 PHE A C 1
ATOM 2135 O O . PHE A 1 279 ? 14.808 44.607 -5.096 1.00 66.31 279 PHE A O 1
ATOM 2142 N N . LEU A 1 280 ? 12.855 44.327 -4.008 1.00 64.62 280 LEU A N 1
ATOM 2143 C CA . LEU A 1 280 ? 12.153 45.427 -4.676 1.00 64.62 280 LEU A CA 1
ATOM 2144 C C . LEU A 1 280 ? 12.862 46.767 -4.426 1.00 64.62 280 LEU A C 1
ATOM 2146 O O . LEU A 1 280 ? 13.197 47.461 -5.369 1.00 64.62 280 LEU A O 1
ATOM 2150 N N . GLN A 1 281 ? 13.254 47.064 -3.183 1.00 66.69 281 GLN A N 1
ATOM 2151 C CA . GLN A 1 281 ? 13.954 48.311 -2.828 1.00 66.69 281 GLN A CA 1
ATOM 2152 C C . GLN A 1 281 ? 15.353 48.481 -3.453 1.00 66.69 281 GLN A C 1
ATOM 2154 O O . GLN A 1 281 ? 15.929 49.569 -3.368 1.00 66.69 281 GLN A O 1
ATOM 2159 N N . ARG A 1 282 ? 15.953 47.418 -4.005 1.00 69.62 282 ARG A N 1
ATOM 2160 C CA . ARG A 1 282 ? 17.284 47.450 -4.641 1.00 69.62 282 ARG A CA 1
ATOM 2161 C C . ARG A 1 282 ? 17.241 47.295 -6.154 1.00 69.62 282 ARG A C 1
ATOM 2163 O O . ARG A 1 282 ? 18.251 47.567 -6.809 1.00 69.62 282 ARG A O 1
ATOM 2170 N N . VAL A 1 283 ? 16.121 46.835 -6.698 1.00 69.56 283 VAL A N 1
ATOM 2171 C CA . VAL A 1 283 ? 15.867 46.895 -8.131 1.00 69.56 283 VAL A CA 1
ATOM 2172 C C . VAL A 1 283 ? 15.709 48.367 -8.502 1.00 69.56 283 VAL A C 1
ATOM 2174 O O . VAL A 1 283 ? 15.051 49.133 -7.814 1.00 69.56 283 VAL A O 1
ATOM 2177 N N . ASP A 1 284 ? 16.377 48.783 -9.572 1.00 74.56 284 ASP A N 1
ATOM 2178 C CA . ASP A 1 284 ? 16.217 50.134 -10.106 1.00 74.56 284 ASP A CA 1
ATOM 2179 C C . ASP A 1 284 ? 14.765 50.320 -10.576 1.00 74.56 284 ASP A C 1
ATOM 2181 O O . ASP A 1 284 ? 14.263 49.474 -11.323 1.00 74.56 284 ASP A O 1
ATOM 2185 N N . ASP A 1 285 ? 14.119 51.424 -10.182 1.00 73.44 285 ASP A N 1
ATOM 2186 C CA . ASP A 1 285 ? 12.743 51.801 -10.542 1.00 73.44 285 ASP A CA 1
ATOM 2187 C C . ASP A 1 285 ? 12.435 51.605 -12.044 1.00 73.44 285 ASP A C 1
ATOM 2189 O O . ASP A 1 285 ? 11.298 51.328 -12.437 1.00 73.44 285 ASP A O 1
ATOM 2193 N N . TYR A 1 286 ? 13.447 51.719 -12.918 1.00 74.69 286 TYR A N 1
ATOM 2194 C CA . TYR A 1 286 ? 13.321 51.441 -14.349 1.00 74.69 286 TYR A CA 1
ATOM 2195 C C . TYR A 1 286 ? 12.880 49.997 -14.655 1.00 74.69 286 TYR A C 1
ATOM 2197 O O . TYR A 1 286 ? 12.087 49.774 -15.573 1.00 74.69 286 TYR A O 1
ATOM 2205 N N . TYR A 1 287 ? 13.383 49.017 -13.904 1.00 64.56 287 TYR A N 1
ATOM 2206 C CA . TYR A 1 287 ? 13.093 47.593 -14.087 1.00 64.56 287 TYR A CA 1
ATOM 2207 C C . TYR A 1 287 ? 11.915 47.098 -13.239 1.00 64.56 287 TYR A C 1
ATOM 2209 O O . TYR A 1 287 ? 11.335 46.074 -13.591 1.00 64.56 287 TYR A O 1
ATOM 2217 N N . GLU A 1 288 ? 11.491 47.827 -12.200 1.00 67.94 288 GLU A N 1
ATOM 2218 C CA . GLU A 1 288 ? 10.314 47.461 -11.390 1.00 67.94 288 GLU A CA 1
ATOM 2219 C C . GLU A 1 288 ? 9.039 47.304 -12.232 1.00 67.94 288 GLU A C 1
ATOM 2221 O O . GLU A 1 288 ? 8.252 46.384 -12.025 1.00 67.94 288 GLU A O 1
ATOM 2226 N N . THR A 1 289 ? 8.867 48.146 -13.255 1.00 67.25 289 THR A N 1
ATOM 2227 C CA . THR A 1 289 ? 7.710 48.091 -14.170 1.00 67.25 289 THR A CA 1
ATOM 2228 C C . THR A 1 289 ? 7.631 46.818 -15.022 1.00 67.25 289 THR A C 1
ATOM 2230 O O . THR A 1 289 ? 6.604 46.572 -15.651 1.00 67.25 289 THR A O 1
ATOM 2233 N N . GLN A 1 290 ? 8.693 46.007 -15.047 1.00 67.00 290 GLN A N 1
ATOM 2234 C CA . GLN A 1 290 ? 8.730 44.714 -15.739 1.00 67.00 290 GLN A CA 1
ATOM 2235 C C . GLN A 1 290 ? 8.340 43.546 -14.823 1.00 67.00 290 GLN A C 1
ATOM 2237 O O . GLN A 1 290 ? 8.126 42.444 -15.321 1.00 67.00 290 GLN A O 1
ATOM 2242 N N . PHE A 1 291 ? 8.238 43.774 -13.509 1.00 65.56 291 PHE A N 1
ATOM 2243 C CA . PHE A 1 291 ? 7.958 42.742 -12.505 1.00 65.56 291 PHE A CA 1
ATOM 2244 C C . PHE A 1 291 ? 6.479 42.653 -12.092 1.00 65.56 291 PHE A C 1
ATOM 2246 O O . PHE A 1 291 ? 6.162 42.099 -11.045 1.00 65.56 291 PHE A O 1
ATOM 2253 N N . GLY A 1 292 ? 5.559 43.172 -12.906 1.00 57.44 292 GLY A N 1
ATOM 2254 C CA . GLY A 1 292 ? 4.123 43.046 -12.659 1.00 57.44 292 GLY A CA 1
ATOM 2255 C C . GLY A 1 292 ? 3.499 41.816 -13.321 1.00 57.44 292 GLY A C 1
ATOM 2256 O O . GLY A 1 292 ? 3.767 41.543 -14.492 1.00 57.44 292 GLY A O 1
ATOM 2257 N N . ASP A 1 293 ? 2.588 41.153 -12.603 1.00 59.09 293 ASP A N 1
ATOM 2258 C CA . ASP A 1 293 ? 1.458 40.444 -13.212 1.00 59.09 293 ASP A CA 1
ATOM 2259 C C . ASP A 1 293 ? 0.665 41.469 -14.026 1.00 59.09 293 ASP A C 1
ATOM 2261 O O . ASP A 1 293 ? -0.097 42.269 -13.478 1.00 59.09 293 ASP A O 1
ATOM 2265 N N . SER A 1 294 ? 0.884 41.517 -15.339 1.00 64.06 294 SER A N 1
ATOM 2266 C CA . SER A 1 294 ? -0.008 42.286 -16.195 1.00 64.06 294 SER A CA 1
ATOM 2267 C C . SER A 1 294 ? -1.341 41.554 -16.325 1.00 64.06 294 SER A C 1
ATOM 2269 O O . SER A 1 294 ? -1.401 40.321 -16.256 1.00 64.06 294 SER A O 1
ATOM 2271 N N . ASP A 1 295 ? -2.412 42.304 -16.578 1.00 59.34 295 ASP A N 1
ATOM 2272 C CA . ASP A 1 295 ? -3.706 41.710 -16.920 1.00 59.34 295 ASP A CA 1
ATOM 2273 C C . ASP A 1 295 ? -3.564 40.766 -18.134 1.00 59.34 295 ASP A C 1
ATOM 2275 O O . ASP A 1 295 ? -4.250 39.747 -18.213 1.00 59.34 295 ASP A O 1
ATOM 2279 N N . GLU A 1 296 ? -2.621 41.038 -19.050 1.00 61.16 296 GLU A N 1
ATOM 2280 C CA . GLU A 1 296 ? -2.273 40.119 -20.138 1.00 61.16 296 GLU A CA 1
ATOM 2281 C C . GLU A 1 296 ? -1.581 38.824 -19.676 1.00 61.16 296 GLU A C 1
ATOM 2283 O O . GLU A 1 296 ? -1.838 37.777 -20.267 1.00 61.16 296 GLU A O 1
ATOM 2288 N N . ALA A 1 297 ? -0.722 38.862 -18.650 1.00 55.50 297 ALA A N 1
ATOM 2289 C CA . ALA A 1 297 ? -0.056 37.676 -18.105 1.00 55.50 297 ALA A CA 1
ATOM 2290 C C . ALA A 1 297 ? -1.038 36.785 -17.325 1.00 55.50 297 ALA A C 1
ATOM 2292 O O . ALA A 1 297 ? -1.044 35.572 -17.517 1.00 55.50 297 ALA A O 1
ATOM 2293 N N . SER A 1 298 ? -1.933 37.388 -16.534 1.00 56.62 298 SER A N 1
ATOM 2294 C CA . SER A 1 298 ? -3.007 36.672 -15.826 1.00 56.62 298 SER A CA 1
ATOM 2295 C C . SER A 1 298 ? -4.076 36.099 -16.763 1.00 56.62 298 SER A C 1
ATOM 2297 O O . SER A 1 298 ? -4.670 35.074 -16.454 1.00 56.62 298 SER A O 1
ATOM 2299 N N . ALA A 1 299 ? -4.331 36.729 -17.915 1.00 53.34 299 ALA A N 1
ATOM 2300 C CA . ALA A 1 299 ? -5.275 36.217 -18.912 1.00 53.34 299 ALA A CA 1
ATOM 2301 C C . ALA A 1 299 ? -4.698 35.100 -19.807 1.00 53.34 299 ALA A C 1
ATOM 2303 O O . ALA A 1 299 ? -5.454 34.465 -20.545 1.00 53.34 299 ALA A O 1
ATOM 2304 N N . ALA A 1 300 ? -3.375 34.898 -19.791 1.00 54.84 300 ALA A N 1
ATOM 2305 C CA . ALA A 1 300 ? -2.675 33.876 -20.571 1.00 54.84 300 ALA A CA 1
ATOM 2306 C C . ALA A 1 300 ? -2.350 32.594 -19.776 1.00 54.84 300 ALA A C 1
ATOM 2308 O O . ALA A 1 300 ? -1.910 31.618 -20.390 1.00 54.84 300 ALA A O 1
ATOM 2309 N N . ALA A 1 301 ? -2.551 32.605 -18.453 1.00 44.03 301 ALA A N 1
ATOM 2310 C CA . ALA A 1 301 ? -2.492 31.440 -17.565 1.00 44.03 301 ALA A CA 1
ATOM 2311 C C . ALA A 1 301 ? -3.859 30.739 -17.485 1.00 44.03 301 ALA A C 1
ATOM 2313 O O . ALA A 1 301 ? -3.864 29.489 -17.425 1.00 44.03 301 ALA A O 1
#

Secondary structure (DSSP, 8-state):
----S-------S----------------PPPPHHHHHTSBP-SPP---B-SSSS-EEEEEEEETTTS-EEEEE-SS-TTBEEEEEHHHHHTT-SBHHHHHHH-EEEEEGGGGS-TTSPP-S-EEEEEGGGTTEEEEES-SS-GGG--BEEEEESSSTTGGGSS--EEEEEEEEEETTEEEEEEEEEEEEETTTTEEEE-TT--S--EEEE-SS-EEEES-GGGPPEEEEEE-TTTSS----TT-TT-TTTS----BTTBPPPSSPPPGGG-TTSSTHHHHHS-HHHHTTSS--HHHHTT-

pLDDT: mean 80.17, std 17.94, range [36.19, 98.56]

Radius of gyration: 30.02 Å; Cα contacts (8 Å, |Δi|>4): 537; chains: 1; bounding box: 58×71×117 Å

Sequence (301 aa):
MRELVRLFFLLPALAILVPTADLFGSDVYGPRPFYQILESDLTEIWSPAPVSAIQNREHVLLVDAETMSYCLTVDPSDPSSLGVGDVSVLTGGTGTYGNAVRSMFQVLDLNTAVLATESLTGTYTIHPWLTSYHA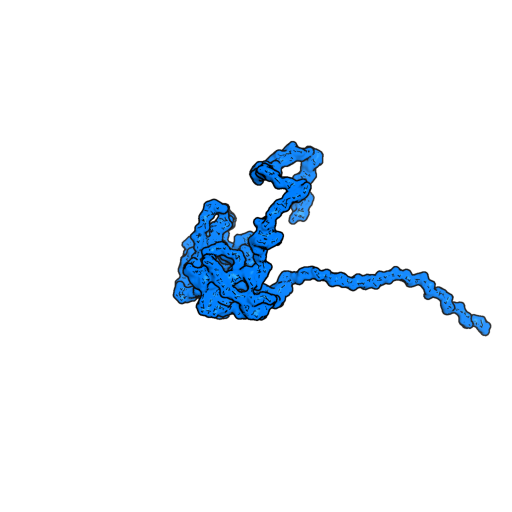IDADADIASGSASSVVIRDKNSFYMAEQGTIAFLVFTLTGTASSTTVQATSRYFYNSGSSDYEQDQSWSSDHWLKMDANSVSLTSNASEATAFMLADANDLIDVSVPAESDFNPKGTEWQTNSFAAYPETVWDYDDSELNSDLFLQRVDDYYETQFGDSDEASAAA

Solvent-accessible surface area (backbone atoms only — not comparable to full-atom values): 17451 Å² total; per-residue (Å²): 136,88,95,77,90,85,82,80,88,88,84,83,88,80,79,71,82,69,80,79,67,75,75,70,69,77,81,75,87,62,83,70,57,68,72,61,47,31,67,33,70,36,89,47,70,29,74,88,41,53,38,98,60,86,64,77,40,74,48,27,28,48,27,36,46,88,77,59,50,38,25,44,18,44,28,92,91,39,79,46,31,54,27,53,35,61,37,60,32,51,44,64,33,71,29,26,41,43,57,54,47,36,26,24,25,24,36,38,36,66,38,70,84,44,67,92,84,56,69,78,70,78,30,28,32,46,20,44,52,86,43,71,44,22,25,42,21,56,66,38,93,80,44,44,94,68,40,44,38,49,28,42,25,47,64,65,47,94,63,34,81,80,51,98,66,36,37,32,36,30,28,38,73,49,79,46,26,60,41,20,39,43,27,36,54,44,35,35,34,62,37,84,89,78,71,43,77,43,74,46,88,57,46,53,53,62,28,18,44,23,64,58,93,76,43,45,29,39,36,68,48,76,90,67,38,34,42,26,14,40,18,51,33,62,72,56,49,94,78,69,72,51,72,82,31,88,84,17,79,90,46,45,76,83,72,67,50,99,87,47,79,81,67,95,73,70,67,53,77,84,66,30,50,83,74,40,71,56,42,65,76,67,49,56,76,85,58,53,80,73,72,60,86,40,74,68,57,65,72,72,110